Protein AF-A0AA50HP23-F1 (afdb_monomer)

Mean predicted aligned error: 4.72 Å

Structure (mmCIF, N/CA/C/O backbone):
data_AF-A0AA50HP23-F1
#
_entry.id   AF-A0AA50HP23-F1
#
loop_
_atom_site.group_PDB
_atom_site.id
_atom_site.type_symbol
_atom_site.label_atom_id
_atom_site.label_alt_id
_atom_site.label_comp_id
_atom_site.label_asym_id
_atom_site.label_entity_id
_atom_site.label_seq_id
_atom_site.pdbx_PDB_ins_code
_atom_site.Cartn_x
_atom_site.Cartn_y
_atom_site.Cartn_z
_atom_site.occupancy
_atom_site.B_iso_or_equiv
_atom_site.auth_seq_id
_atom_site.auth_comp_id
_atom_site.auth_asym_id
_atom_site.auth_atom_id
_atom_site.pdbx_PDB_model_num
ATOM 1 N N . MET A 1 1 ? -9.888 24.676 -1.742 1.00 25.88 1 MET A N 1
ATOM 2 C CA . MET A 1 1 ? -8.875 24.477 -0.686 1.00 25.88 1 MET A CA 1
ATOM 3 C C . MET A 1 1 ? -9.377 23.337 0.169 1.00 25.88 1 MET A C 1
ATOM 5 O O . MET A 1 1 ? -10.420 23.496 0.786 1.00 25.88 1 MET A O 1
ATOM 9 N N . SER A 1 2 ? -8.753 22.166 0.065 1.00 33.75 2 SER A N 1
ATOM 10 C CA . SER A 1 2 ? -9.179 21.001 0.837 1.00 33.75 2 SER A CA 1
ATOM 11 C C . SER A 1 2 ? -8.623 21.103 2.254 1.00 33.75 2 SER A C 1
ATOM 13 O O . SER A 1 2 ? -7.421 21.308 2.417 1.00 33.75 2 SER A O 1
ATOM 15 N N . ASN A 1 3 ? -9.490 20.980 3.257 1.00 39.16 3 ASN A N 1
ATOM 16 C CA . ASN A 1 3 ? -9.099 20.816 4.656 1.00 39.16 3 ASN A CA 1
ATOM 17 C C . ASN A 1 3 ? -8.673 19.357 4.880 1.00 39.16 3 ASN A C 1
ATOM 19 O O . ASN A 1 3 ? -9.331 18.639 5.627 1.00 39.16 3 ASN A O 1
ATOM 23 N N . PHE A 1 4 ? -7.628 18.909 4.185 1.00 48.34 4 PHE A N 1
ATOM 24 C CA . PHE A 1 4 ? -7.051 17.595 4.445 1.00 48.34 4 PHE A CA 1
ATOM 25 C C . PHE A 1 4 ? -6.222 17.668 5.735 1.00 48.34 4 PHE A C 1
ATOM 27 O O . PHE A 1 4 ? -5.372 18.553 5.894 1.00 48.34 4 PHE A O 1
ATOM 34 N N . LEU A 1 5 ? -6.509 16.778 6.684 1.00 59.72 5 LEU A N 1
ATOM 35 C CA . LEU A 1 5 ? -5.667 16.549 7.855 1.00 59.72 5 LEU A CA 1
ATOM 36 C C . LEU A 1 5 ? -4.496 15.665 7.420 1.00 59.72 5 LEU A C 1
ATOM 38 O O . LEU A 1 5 ? -4.654 14.777 6.594 1.00 59.72 5 LEU A O 1
ATOM 42 N N . SER A 1 6 ? -3.308 15.836 8.003 1.00 84.69 6 SER A N 1
ATOM 43 C CA . SER A 1 6 ? -2.288 14.796 7.825 1.00 84.69 6 SER A CA 1
ATOM 44 C C . SER A 1 6 ? -2.821 13.460 8.376 1.00 84.69 6 SER A C 1
ATOM 46 O O . SER A 1 6 ? -3.568 13.482 9.364 1.00 84.69 6 SER A O 1
ATOM 48 N N . PRO A 1 7 ? -2.427 12.295 7.819 1.00 88.50 7 PRO A N 1
ATOM 49 C CA . PRO A 1 7 ? -2.844 10.994 8.349 1.00 88.50 7 PRO A CA 1
ATOM 50 C C . PRO A 1 7 ? -2.629 10.868 9.861 1.00 88.50 7 PRO A C 1
ATOM 52 O O . PRO A 1 7 ? -3.494 10.356 10.562 1.00 88.50 7 PRO A O 1
ATOM 55 N N . ALA A 1 8 ? -1.537 11.440 10.383 1.00 90.56 8 ALA A N 1
ATOM 56 C CA . ALA A 1 8 ? -1.253 11.507 11.814 1.00 90.56 8 ALA A CA 1
ATOM 57 C C . ALA A 1 8 ? -2.325 12.270 12.618 1.00 90.56 8 ALA A C 1
ATOM 59 O O . ALA A 1 8 ? -2.759 11.807 13.672 1.00 90.56 8 ALA A O 1
ATOM 60 N N . ALA A 1 9 ? -2.772 13.434 12.136 1.00 91.44 9 ALA A N 1
ATOM 61 C CA . ALA A 1 9 ? -3.803 14.219 12.813 1.00 91.44 9 ALA A CA 1
ATOM 62 C C . ALA A 1 9 ? -5.177 13.533 12.744 1.00 91.44 9 ALA A C 1
ATOM 64 O O . ALA A 1 9 ? -5.892 13.480 13.746 1.00 91.44 9 ALA A O 1
ATOM 65 N N . ALA A 1 10 ? -5.520 12.957 11.588 1.00 92.81 10 ALA A N 1
ATOM 66 C CA . ALA A 1 10 ? -6.740 12.176 11.418 1.00 92.81 10 ALA A CA 1
ATOM 67 C C . ALA A 1 10 ? -6.760 10.945 12.345 1.00 92.81 10 ALA A C 1
ATOM 69 O O . ALA A 1 10 ? -7.751 10.699 13.036 1.00 92.81 10 ALA A O 1
ATOM 70 N N . TYR A 1 11 ? -5.639 10.224 12.434 1.00 95.12 11 TYR A N 1
ATOM 71 C CA . TYR A 1 11 ? -5.451 9.108 13.360 1.00 95.12 11 TYR A CA 1
ATOM 72 C C . TYR A 1 11 ? -5.657 9.530 14.819 1.00 95.12 11 TYR A C 1
ATOM 74 O O . TYR A 1 11 ? -6.398 8.860 15.536 1.00 95.12 11 TYR A O 1
ATOM 82 N N . LEU A 1 12 ? -5.061 10.643 15.265 1.00 94.75 12 LEU A N 1
ATOM 83 C CA . LEU A 1 12 ? -5.199 11.103 16.652 1.00 94.75 12 LEU A CA 1
ATOM 84 C C . LEU A 1 12 ? -6.658 11.401 17.014 1.00 94.75 12 LEU A C 1
ATOM 86 O O . LEU A 1 12 ? -7.110 11.004 18.090 1.00 94.75 12 LEU A O 1
ATOM 90 N N . ASN A 1 13 ? -7.405 12.041 16.111 1.00 93.56 13 ASN A N 1
ATOM 91 C CA . ASN A 1 13 ? -8.837 12.269 16.298 1.00 93.56 13 ASN A CA 1
ATOM 92 C C . ASN A 1 13 ? -9.585 10.940 16.427 1.00 93.56 13 ASN A C 1
ATOM 94 O O . ASN A 1 13 ? -10.263 10.711 17.430 1.00 93.56 13 ASN A O 1
ATOM 98 N N . ARG A 1 14 ? -9.379 10.022 15.476 1.00 94.94 14 ARG A N 1
ATOM 99 C CA . ARG A 1 14 ? -10.060 8.725 15.471 1.00 94.94 14 ARG A CA 1
ATOM 100 C C . ARG A 1 14 ? -9.725 7.875 16.694 1.00 94.94 14 ARG A C 1
ATOM 102 O O . ARG A 1 14 ? -10.591 7.218 17.265 1.00 94.94 14 ARG A O 1
ATOM 109 N N . ARG A 1 15 ? -8.467 7.893 17.128 1.00 96.12 15 ARG A N 1
ATOM 110 C CA . ARG A 1 15 ? -8.009 7.206 18.336 1.00 96.12 15 ARG A CA 1
ATOM 111 C C . ARG A 1 15 ? -8.688 7.763 19.581 1.00 96.12 15 ARG A C 1
ATOM 113 O O . ARG A 1 15 ? -9.141 6.987 20.416 1.00 96.12 15 ARG A O 1
ATOM 120 N N . ASN A 1 16 ? -8.780 9.085 19.704 1.00 96.38 16 ASN A N 1
ATOM 121 C CA . ASN A 1 16 ? -9.441 9.720 20.841 1.00 96.38 16 ASN A CA 1
ATOM 122 C C . ASN A 1 16 ? -10.946 9.413 20.871 1.00 96.38 16 ASN A C 1
ATOM 124 O O . ASN A 1 16 ? -11.470 9.138 21.948 1.00 96.38 16 ASN A O 1
ATOM 128 N N . GLU A 1 17 ? -11.618 9.381 19.715 1.00 95.19 17 GLU A N 1
ATOM 129 C CA . GLU A 1 17 ? -13.014 8.929 19.602 1.00 95.19 17 GLU A CA 1
ATOM 130 C C . GLU A 1 17 ? -13.182 7.494 20.112 1.00 95.19 17 GLU A C 1
ATOM 132 O O . GLU A 1 17 ? -13.996 7.244 20.998 1.00 95.19 17 GLU A O 1
ATOM 137 N N . LEU A 1 18 ? -12.357 6.561 19.627 1.00 96.25 18 LEU A N 1
ATOM 138 C CA . LEU A 1 18 ? -12.408 5.157 20.041 1.00 96.25 18 LEU A CA 1
ATOM 139 C C . LEU A 1 18 ? -12.095 4.978 21.535 1.00 96.25 18 LEU A C 1
ATOM 141 O O . LEU A 1 18 ? -12.723 4.160 22.205 1.00 96.25 18 LEU A O 1
ATOM 145 N N . LEU A 1 19 ? -11.150 5.744 22.090 1.00 96.94 19 LEU A N 1
ATOM 146 C CA . LEU A 1 19 ? -10.855 5.730 23.528 1.00 96.94 19 LEU A CA 1
ATOM 147 C C . LEU A 1 19 ? -12.017 6.294 24.358 1.00 96.94 19 LEU A C 1
ATOM 149 O O . LEU A 1 19 ? -12.327 5.750 25.422 1.00 96.94 19 LEU A O 1
ATOM 153 N N . ALA A 1 20 ? -12.683 7.344 23.874 1.00 96.19 20 ALA A N 1
ATOM 154 C CA . ALA A 1 20 ? -13.869 7.900 24.513 1.00 96.19 20 ALA A CA 1
ATOM 155 C C . ALA A 1 20 ? -15.037 6.900 24.484 1.00 96.19 20 ALA A C 1
ATOM 157 O O . ALA A 1 20 ? -15.604 6.612 25.539 1.00 96.19 20 ALA A O 1
ATOM 158 N N . GLU A 1 21 ? -15.332 6.290 23.330 1.00 94.25 21 GLU A N 1
ATOM 159 C CA . GLU A 1 21 ? -16.322 5.210 23.198 1.00 94.25 21 GLU A CA 1
ATOM 160 C C . GLU A 1 21 ? -16.000 4.047 24.142 1.00 94.25 21 GLU A C 1
ATOM 162 O O . GLU A 1 21 ? -16.856 3.576 24.895 1.00 94.25 21 GLU A O 1
ATOM 167 N N . ARG A 1 22 ? -14.731 3.628 24.180 1.00 94.75 22 ARG A N 1
ATOM 168 C CA . ARG A 1 22 ? -14.255 2.571 25.072 1.00 94.75 22 ARG A CA 1
ATOM 169 C C . ARG A 1 22 ? -14.506 2.885 26.550 1.00 94.75 22 ARG A C 1
ATOM 171 O O . ARG A 1 22 ? -14.723 1.957 27.328 1.00 94.75 22 ARG A O 1
ATOM 178 N N . SER A 1 23 ? -14.408 4.151 26.956 1.00 94.12 23 SER A N 1
ATOM 179 C CA . SER A 1 23 ? -14.513 4.559 28.364 1.00 94.12 23 SER A CA 1
ATOM 180 C C . SER A 1 23 ? -15.934 4.467 28.931 1.00 94.12 23 SER A C 1
ATOM 182 O O . SER A 1 23 ? -16.100 4.371 30.146 1.00 94.12 23 SER A O 1
ATOM 184 N N . VAL A 1 24 ? -16.953 4.461 28.064 1.00 94.44 24 VAL A N 1
ATOM 185 C CA . VAL A 1 24 ? -18.368 4.496 28.469 1.00 94.44 24 VAL A CA 1
ATOM 186 C C . VAL A 1 24 ? -19.083 3.150 28.325 1.00 94.44 24 VAL A C 1
ATOM 188 O O . VAL A 1 24 ? -20.147 2.955 28.915 1.00 94.44 24 VAL A O 1
ATOM 191 N N . VAL A 1 25 ? -18.517 2.196 27.578 1.00 94.50 25 VAL A N 1
ATOM 192 C CA . VAL A 1 25 ? -19.120 0.870 27.372 1.00 94.50 25 VAL A CA 1
ATOM 193 C C . VAL A 1 25 ? -18.714 -0.135 28.454 1.00 94.50 25 VAL A C 1
ATOM 195 O O . VAL A 1 25 ? -17.571 -0.175 28.898 1.00 94.50 25 VAL A O 1
ATOM 198 N N . GLN A 1 26 ? -19.658 -0.991 28.857 1.00 92.44 26 GLN A N 1
ATOM 199 C CA . GLN A 1 26 ? -19.439 -2.047 29.864 1.00 92.44 26 GLN A CA 1
ATOM 200 C C . GLN A 1 26 ? -19.523 -3.466 29.282 1.00 92.44 26 GLN A C 1
ATOM 202 O O . GLN A 1 26 ? -19.106 -4.429 29.919 1.00 92.44 26 GLN A O 1
ATOM 207 N N . SER A 1 27 ? -20.065 -3.618 28.069 1.00 95.94 27 SER A N 1
ATOM 208 C CA . SER A 1 27 ? -20.200 -4.926 27.422 1.00 95.94 27 SER A CA 1
ATOM 209 C C . SER A 1 27 ? -18.829 -5.463 26.991 1.00 95.94 27 SER A C 1
ATOM 211 O O . SER A 1 27 ? -18.160 -4.800 26.191 1.00 95.94 27 SER A O 1
ATOM 213 N N . PRO A 1 28 ? -18.420 -6.673 27.427 1.00 94.50 28 PRO A N 1
ATOM 214 C CA . PRO A 1 28 ? -17.142 -7.262 27.026 1.00 94.50 28 PRO A CA 1
ATOM 215 C C . PRO A 1 28 ? -16.990 -7.409 25.508 1.00 94.50 28 PRO A C 1
ATOM 217 O O . PRO A 1 28 ? -15.915 -7.151 24.973 1.00 94.50 28 PRO A O 1
ATOM 220 N N . ALA A 1 29 ? -18.071 -7.767 24.808 1.00 94.44 29 ALA A N 1
ATOM 221 C CA . ALA A 1 29 ? -18.061 -7.921 23.355 1.00 94.44 29 ALA A CA 1
ATOM 222 C C . ALA A 1 29 ? -17.795 -6.583 22.647 1.00 94.44 29 ALA A C 1
ATOM 224 O O . ALA A 1 29 ? -16.946 -6.505 21.763 1.00 94.44 29 ALA A O 1
ATOM 225 N N . VAL A 1 30 ? -18.456 -5.510 23.095 1.00 94.44 30 VAL A N 1
ATOM 226 C CA . VAL A 1 30 ? -18.278 -4.167 22.520 1.00 94.44 30 VAL A CA 1
ATOM 227 C C . VAL A 1 30 ? -16.879 -3.629 22.823 1.00 94.44 30 VAL A C 1
ATOM 229 O O . VAL A 1 30 ? -16.213 -3.114 21.929 1.00 94.44 30 VAL A O 1
ATOM 232 N N . ILE A 1 31 ? -16.384 -3.822 24.052 1.00 95.62 31 ILE A N 1
ATOM 233 C CA . ILE A 1 31 ? -15.006 -3.472 24.429 1.00 95.62 31 ILE A CA 1
ATOM 234 C C . ILE A 1 31 ? -13.999 -4.187 23.522 1.00 95.62 31 ILE A C 1
ATOM 236 O O . ILE A 1 31 ? -13.037 -3.572 23.065 1.00 95.62 31 ILE A O 1
ATOM 240 N N . GLN A 1 32 ? -14.206 -5.477 23.245 1.00 96.50 32 GLN A N 1
ATOM 241 C CA . GLN A 1 32 ? -13.316 -6.242 22.376 1.00 96.50 32 GLN A CA 1
ATOM 242 C C . GLN A 1 32 ? -13.311 -5.697 20.943 1.00 96.50 32 GLN A C 1
ATOM 244 O O . GLN A 1 32 ? -12.234 -5.560 20.364 1.00 96.50 32 GLN A O 1
ATOM 249 N N . THR A 1 33 ? -14.474 -5.361 20.381 1.00 96.56 33 THR A N 1
ATOM 250 C CA . THR A 1 33 ? -14.566 -4.744 19.050 1.00 96.56 33 THR A CA 1
ATOM 251 C C . THR A 1 33 ? -13.838 -3.396 19.007 1.00 96.56 33 THR A C 1
ATOM 253 O O . THR A 1 33 ? -13.033 -3.175 18.103 1.00 96.56 33 THR A O 1
ATOM 256 N N . ILE A 1 34 ? -14.023 -2.529 20.009 1.00 97.56 34 ILE A N 1
ATOM 257 C CA . ILE A 1 34 ? -13.322 -1.234 20.065 1.00 97.56 34 ILE A CA 1
ATOM 258 C C . ILE A 1 34 ? -11.807 -1.424 20.213 1.00 97.56 34 ILE A C 1
ATOM 260 O O . ILE A 1 34 ? -11.037 -0.757 19.529 1.00 97.56 34 ILE A O 1
ATOM 264 N N . ASN A 1 35 ? -11.348 -2.367 21.042 1.00 97.38 35 ASN A N 1
ATOM 265 C CA . ASN A 1 35 ? -9.916 -2.656 21.179 1.00 97.38 35 ASN A CA 1
ATOM 266 C C . ASN A 1 35 ? -9.304 -3.194 19.874 1.00 97.38 35 ASN A C 1
ATOM 268 O O . ASN A 1 35 ? -8.166 -2.858 19.557 1.00 97.38 35 ASN A O 1
ATOM 272 N N . LYS A 1 36 ? -10.044 -4.003 19.101 1.00 97.56 36 LYS A N 1
ATOM 273 C CA . LYS A 1 36 ? -9.605 -4.445 17.766 1.00 97.56 36 LYS A CA 1
ATOM 274 C C . LYS A 1 36 ? -9.503 -3.274 16.792 1.00 97.56 36 LYS A C 1
ATOM 276 O O . LYS A 1 36 ? -8.541 -3.211 16.035 1.00 97.56 36 LYS A O 1
ATOM 281 N N . ALA A 1 37 ? -10.466 -2.353 16.823 1.00 97.31 37 ALA A N 1
ATOM 282 C CA . ALA A 1 37 ? -10.415 -1.129 16.032 1.00 97.31 37 ALA A CA 1
ATOM 283 C C . ALA A 1 37 ? -9.203 -0.271 16.416 1.00 97.31 37 ALA A C 1
ATOM 285 O O . ALA A 1 37 ? -8.445 0.100 15.531 1.00 97.31 37 ALA A O 1
ATOM 286 N N . LEU A 1 38 ? -8.967 -0.049 17.715 1.00 97.62 38 LEU A N 1
ATOM 287 C CA . LEU A 1 38 ? -7.789 0.665 18.217 1.00 97.62 38 LEU A CA 1
ATOM 288 C C . LEU A 1 38 ? -6.490 0.022 17.728 1.00 97.62 38 LEU A C 1
ATOM 290 O O . LEU A 1 38 ? -5.670 0.712 17.137 1.00 97.62 38 LEU A O 1
ATOM 294 N N . LEU A 1 39 ? -6.318 -1.292 17.905 1.00 98.00 39 LEU A N 1
ATOM 295 C CA . LEU A 1 39 ? -5.112 -1.989 17.449 1.00 98.00 39 LEU A CA 1
ATOM 296 C C . LEU A 1 39 ? -4.917 -1.873 15.930 1.00 98.00 39 LEU A C 1
ATOM 298 O O . LEU A 1 39 ? -3.798 -1.664 15.472 1.00 98.00 39 LEU A O 1
ATOM 302 N N . ALA A 1 40 ? -5.990 -1.972 15.144 1.00 97.88 40 ALA A N 1
ATOM 303 C CA . ALA A 1 40 ? -5.909 -1.781 13.700 1.00 97.88 40 ALA A CA 1
ATOM 304 C C . ALA A 1 40 ? -5.496 -0.342 13.333 1.00 97.88 40 ALA A C 1
ATOM 306 O O . ALA A 1 40 ? -4.715 -0.157 12.401 1.00 97.88 40 ALA A O 1
ATOM 307 N N . SER A 1 41 ? -5.947 0.665 14.094 1.00 97.25 41 SER A N 1
ATOM 308 C CA . SER A 1 41 ? -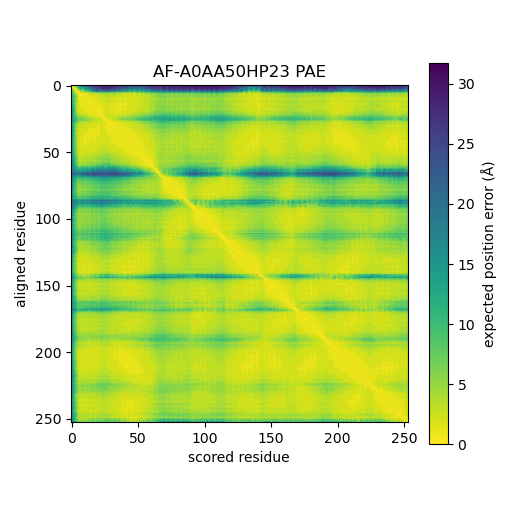5.479 2.050 13.954 1.00 97.25 41 SER A CA 1
ATOM 309 C C . SER A 1 41 ? -3.989 2.187 14.256 1.00 97.25 41 SER A C 1
ATOM 311 O O . SER A 1 41 ? -3.287 2.875 13.522 1.00 97.25 41 SER A O 1
ATOM 313 N N . GLU A 1 42 ? -3.505 1.533 15.318 1.00 97.81 42 GLU A N 1
ATOM 314 C CA . GLU A 1 42 ? -2.087 1.539 15.699 1.00 97.81 42 GLU A CA 1
ATOM 315 C C . GLU A 1 42 ? -1.213 0.900 14.608 1.00 97.81 42 GLU A C 1
ATOM 317 O O . GLU A 1 42 ? -0.191 1.464 14.222 1.00 97.81 42 GLU A O 1
ATOM 322 N N . ILE A 1 43 ? -1.649 -0.228 14.037 1.00 98.31 43 ILE A N 1
ATOM 323 C CA . ILE A 1 43 ? -0.964 -0.879 12.909 1.00 98.31 43 ILE A CA 1
ATOM 324 C C . ILE A 1 43 ? -0.955 0.035 11.678 1.00 98.31 43 ILE A C 1
ATOM 326 O O . ILE A 1 43 ? 0.086 0.202 11.045 1.00 98.31 43 ILE A O 1
ATOM 330 N N . ALA A 1 44 ? -2.084 0.662 11.339 1.00 97.69 44 ALA A N 1
ATOM 331 C CA . ALA A 1 44 ? -2.163 1.592 10.213 1.00 97.69 44 ALA A CA 1
ATOM 332 C C . ALA A 1 44 ? -1.250 2.814 10.399 1.00 97.69 44 ALA A C 1
ATOM 334 O O . ALA A 1 44 ? -0.607 3.252 9.445 1.00 97.69 44 ALA A O 1
ATOM 335 N N . MET A 1 45 ? -1.132 3.325 11.625 1.00 97.38 45 MET A N 1
ATOM 336 C CA . MET A 1 45 ? -0.250 4.447 11.937 1.00 97.38 45 MET A CA 1
ATOM 337 C C . MET A 1 45 ? 1.237 4.056 11.914 1.00 97.38 45 MET A C 1
ATOM 339 O O . MET A 1 45 ? 2.060 4.787 11.364 1.00 97.38 45 MET A O 1
ATOM 343 N N . ALA A 1 46 ? 1.591 2.875 12.421 1.00 97.44 46 ALA A N 1
ATOM 344 C CA . ALA A 1 46 ? 2.941 2.331 12.277 1.00 97.44 46 ALA A CA 1
ATOM 345 C C . ALA A 1 46 ? 3.303 2.091 10.799 1.00 97.44 46 ALA A C 1
ATOM 347 O O . ALA A 1 46 ? 4.407 2.409 10.361 1.00 97.44 46 ALA A O 1
ATOM 348 N N . THR A 1 47 ? 2.344 1.616 10.002 1.00 97.25 47 THR A N 1
ATOM 349 C CA . THR A 1 47 ? 2.505 1.444 8.552 1.00 97.25 47 THR A CA 1
ATOM 350 C C . THR A 1 47 ? 2.727 2.788 7.839 1.00 97.25 47 THR A C 1
ATOM 352 O O . THR A 1 47 ? 3.560 2.880 6.938 1.00 97.25 47 THR A O 1
ATOM 355 N N . PHE A 1 48 ? 2.029 3.851 8.256 1.00 96.06 48 PHE A N 1
ATOM 356 C CA . PHE A 1 48 ? 2.277 5.214 7.776 1.00 96.06 48 PHE A CA 1
ATOM 357 C C . PHE A 1 48 ? 3.709 5.677 8.083 1.00 96.06 48 PHE A C 1
ATOM 359 O O . PHE A 1 48 ? 4.376 6.215 7.201 1.00 96.06 48 PHE A O 1
ATOM 366 N N . HIS A 1 49 ? 4.215 5.411 9.289 1.00 95.06 49 HIS A N 1
ATOM 367 C CA . HIS A 1 49 ? 5.595 5.739 9.649 1.00 95.06 49 HIS A CA 1
ATOM 368 C C . HIS A 1 49 ? 6.620 5.022 8.744 1.00 95.06 49 HIS A C 1
ATOM 370 O O . HIS A 1 49 ? 7.571 5.644 8.265 1.00 95.06 49 HIS A O 1
ATOM 376 N N . ASP A 1 50 ? 6.413 3.735 8.446 1.00 95.56 50 ASP A N 1
ATOM 377 C CA . ASP A 1 50 ? 7.272 2.986 7.515 1.00 95.56 50 ASP A CA 1
ATOM 378 C C . ASP A 1 50 ? 7.224 3.560 6.092 1.00 95.56 50 ASP A C 1
ATOM 380 O O . ASP A 1 50 ? 8.253 3.675 5.417 1.00 95.56 50 ASP A O 1
ATOM 384 N N . LEU A 1 51 ? 6.039 3.985 5.649 1.00 94.25 51 LEU A N 1
ATOM 385 C CA . LEU A 1 51 ? 5.839 4.648 4.365 1.00 94.25 51 LEU A CA 1
ATOM 386 C C . LEU A 1 51 ? 6.605 5.988 4.291 1.00 94.25 51 LEU A C 1
ATOM 388 O O . LEU A 1 51 ? 7.256 6.280 3.282 1.00 94.25 51 LEU A O 1
ATOM 392 N N . GLU A 1 52 ? 6.606 6.790 5.360 1.00 93.50 52 GLU A N 1
ATOM 393 C CA . GLU A 1 52 ? 7.393 8.032 5.448 1.00 93.50 52 GLU A CA 1
ATOM 394 C C . GLU A 1 52 ? 8.910 7.780 5.473 1.00 93.50 52 GLU A C 1
ATOM 396 O O . GLU A 1 52 ? 9.685 8.479 4.799 1.00 93.50 52 GLU A O 1
ATOM 401 N N . ALA A 1 53 ? 9.355 6.756 6.205 1.00 91.44 53 ALA A N 1
ATOM 402 C CA . ALA A 1 53 ? 10.759 6.356 6.239 1.00 91.44 53 ALA A CA 1
ATOM 403 C C . ALA A 1 53 ? 11.247 5.943 4.839 1.00 91.44 53 ALA A C 1
ATOM 405 O O . ALA A 1 53 ? 12.331 6.345 4.394 1.00 91.44 53 ALA A O 1
ATOM 406 N N . LEU A 1 54 ? 10.411 5.209 4.105 1.00 92.38 54 LEU A N 1
ATOM 407 C CA . LEU A 1 54 ? 10.678 4.800 2.734 1.00 92.38 54 LEU A CA 1
ATOM 408 C C . LEU A 1 54 ? 10.753 5.986 1.768 1.00 92.38 54 LEU A C 1
ATOM 410 O O . LEU A 1 54 ? 11.665 6.031 0.941 1.00 92.38 54 LEU A O 1
ATOM 414 N N . LYS A 1 55 ? 9.875 6.988 1.902 1.00 91.69 55 LYS A N 1
ATOM 415 C CA . LYS A 1 55 ? 9.973 8.236 1.123 1.00 91.69 55 LYS A CA 1
ATOM 416 C C . LYS A 1 55 ? 11.315 8.924 1.327 1.00 91.69 55 LYS A C 1
ATOM 418 O O . LYS A 1 55 ? 11.927 9.379 0.364 1.00 91.69 55 LYS A O 1
ATOM 423 N N . THR A 1 56 ? 11.815 8.959 2.559 1.00 89.69 56 THR A N 1
ATOM 424 C CA . THR A 1 56 ? 13.136 9.537 2.845 1.00 89.69 56 THR A CA 1
ATOM 425 C C . THR A 1 56 ? 14.255 8.766 2.140 1.00 89.69 56 THR A C 1
ATOM 427 O O . THR A 1 56 ? 15.183 9.372 1.596 1.00 89.69 56 THR A O 1
ATOM 430 N N . LEU A 1 57 ? 14.181 7.430 2.122 1.00 90.19 57 LEU A N 1
ATOM 431 C CA . LEU A 1 57 ? 15.128 6.593 1.383 1.00 90.19 57 LEU A CA 1
ATOM 432 C C . LEU A 1 57 ? 15.055 6.863 -0.126 1.00 90.19 57 LEU A C 1
ATOM 434 O O . LEU A 1 57 ? 16.096 7.054 -0.758 1.00 90.19 57 LEU A O 1
ATOM 438 N N . GLN A 1 58 ? 13.846 6.928 -0.685 1.00 89.50 58 GLN A N 1
ATOM 439 C CA . GLN A 1 58 ? 13.638 7.194 -2.103 1.00 89.50 58 GLN A CA 1
ATOM 440 C C . GLN A 1 58 ? 14.171 8.568 -2.504 1.00 89.50 58 GLN A C 1
ATOM 442 O O . GLN A 1 58 ? 14.936 8.659 -3.459 1.00 89.50 58 GLN A O 1
ATOM 447 N N . GLN A 1 59 ? 13.882 9.621 -1.739 1.00 87.56 59 GLN A N 1
ATOM 448 C CA . GLN A 1 59 ? 14.377 10.968 -2.030 1.00 87.56 59 GLN A CA 1
ATOM 449 C C . GLN A 1 59 ? 15.906 11.021 -2.064 1.00 87.56 59 GLN A C 1
ATOM 451 O O . GLN A 1 59 ? 16.488 11.708 -2.901 1.00 87.56 59 GLN A O 1
ATOM 456 N N . ARG A 1 60 ? 16.587 10.279 -1.181 1.00 86.56 60 ARG A N 1
ATOM 457 C CA . ARG A 1 60 ? 18.056 10.189 -1.193 1.00 86.56 60 ARG A CA 1
ATOM 458 C C . ARG A 1 60 ? 18.585 9.521 -2.461 1.00 86.56 60 ARG A C 1
ATOM 460 O O . ARG A 1 60 ? 19.634 9.929 -2.944 1.00 86.56 60 ARG A O 1
ATOM 467 N N . LYS A 1 61 ? 17.873 8.524 -2.991 1.00 83.19 61 LYS A N 1
ATOM 468 C CA . LYS A 1 61 ? 18.223 7.833 -4.242 1.00 83.19 61 LYS A CA 1
ATOM 469 C C . LYS A 1 61 ? 17.894 8.679 -5.474 1.00 83.19 61 LYS A C 1
ATOM 471 O O . LYS A 1 61 ? 18.719 8.783 -6.372 1.00 83.19 61 LYS A O 1
ATOM 476 N N . ALA A 1 62 ? 16.740 9.339 -5.473 1.00 81.94 62 ALA A N 1
ATOM 477 C CA . ALA A 1 62 ? 16.254 10.174 -6.565 1.00 81.94 62 ALA A CA 1
ATOM 478 C C . ALA A 1 62 ? 17.105 11.429 -6.805 1.00 81.94 62 ALA A C 1
ATOM 480 O O . ALA A 1 62 ? 17.203 11.875 -7.940 1.00 81.94 62 ALA A O 1
ATOM 481 N N . ARG A 1 63 ? 17.762 11.974 -5.767 1.00 78.44 63 ARG A N 1
ATOM 482 C CA . ARG A 1 63 ? 18.683 13.127 -5.883 1.00 78.44 63 ARG A CA 1
ATOM 483 C C . ARG A 1 63 ? 19.822 12.930 -6.884 1.00 78.44 63 ARG A C 1
ATOM 485 O O . ARG A 1 63 ? 20.424 13.914 -7.289 1.00 78.44 63 ARG A O 1
ATOM 492 N N . LEU A 1 64 ? 20.155 11.683 -7.209 1.00 72.75 64 LEU A N 1
ATOM 493 C CA . LEU A 1 64 ? 21.239 11.336 -8.130 1.00 72.75 64 LEU A CA 1
ATOM 494 C C . LEU A 1 64 ? 20.785 11.265 -9.592 1.00 72.75 64 LEU A C 1
ATOM 496 O O . LEU A 1 64 ? 21.597 10.980 -10.462 1.00 72.75 64 LEU A O 1
ATOM 500 N N . ILE A 1 65 ? 19.499 11.477 -9.848 1.00 74.38 65 ILE A N 1
ATOM 501 C CA . ILE A 1 65 ? 18.896 11.411 -11.171 1.00 74.38 65 ILE A CA 1
ATOM 502 C C . ILE A 1 65 ? 18.621 12.857 -11.615 1.00 74.38 65 ILE A C 1
ATOM 504 O O . ILE A 1 65 ? 18.152 13.671 -10.818 1.00 74.38 65 ILE A O 1
ATOM 508 N N . GLU A 1 66 ? 18.909 13.197 -12.868 1.00 67.81 66 GLU A N 1
ATOM 509 C CA . GLU A 1 66 ? 18.630 14.521 -13.438 1.00 67.81 66 GLU A CA 1
ATOM 510 C C . GLU A 1 66 ? 17.238 14.504 -14.102 1.00 67.81 66 GLU A C 1
ATOM 512 O O . GLU A 1 66 ? 17.042 13.905 -15.148 1.00 67.81 66 GLU A O 1
ATOM 517 N N . TRP A 1 67 ? 16.227 15.098 -13.448 1.00 69.25 67 TRP A N 1
ATOM 518 C CA . TRP A 1 67 ? 14.799 14.952 -13.823 1.00 69.25 67 TRP A CA 1
ATOM 519 C C . TRP A 1 67 ? 14.226 16.051 -14.726 1.00 69.25 67 TRP A C 1
ATOM 521 O O . TRP A 1 67 ? 13.064 15.971 -15.117 1.00 69.25 67 TRP A O 1
ATOM 531 N N . HIS A 1 68 ? 14.982 17.115 -14.987 1.00 68.56 68 HIS A N 1
ATOM 532 C CA . HIS A 1 68 ? 14.410 18.377 -15.474 1.00 68.56 68 HIS A CA 1
ATOM 533 C C . HIS A 1 68 ? 14.762 18.703 -16.929 1.00 68.56 68 HIS A C 1
ATOM 535 O O . HIS A 1 68 ? 14.440 19.799 -17.389 1.00 68.56 68 HIS A O 1
ATOM 541 N N . GLU A 1 69 ? 15.399 17.783 -17.653 1.00 83.00 69 GLU A N 1
ATOM 542 C CA . GLU A 1 69 ? 15.632 17.961 -19.084 1.00 83.00 69 GLU A CA 1
ATOM 543 C C . GLU A 1 69 ? 14.324 17.707 -19.860 1.00 83.00 69 GLU A C 1
ATOM 545 O O . GLU A 1 69 ? 13.669 16.677 -19.648 1.00 83.00 69 GLU A O 1
ATOM 550 N N . PRO A 1 70 ? 13.890 18.638 -20.733 1.00 86.25 70 PRO A N 1
ATOM 551 C CA . PRO A 1 70 ? 12.687 18.468 -21.549 1.00 86.25 70 PRO A CA 1
ATOM 552 C C . PRO A 1 70 ? 12.671 17.161 -22.352 1.00 86.25 70 PRO A C 1
ATOM 554 O O . PRO A 1 70 ? 11.617 16.541 -22.505 1.00 86.25 70 PRO A O 1
ATOM 557 N N . GLU A 1 71 ? 13.835 16.730 -22.831 1.00 88.94 71 GLU A N 1
ATOM 558 C CA . GLU A 1 71 ? 14.039 15.502 -23.590 1.00 88.94 71 GLU A CA 1
ATOM 559 C C . GLU A 1 71 ? 13.708 14.261 -22.750 1.00 88.94 71 GLU A C 1
ATOM 561 O O . GLU A 1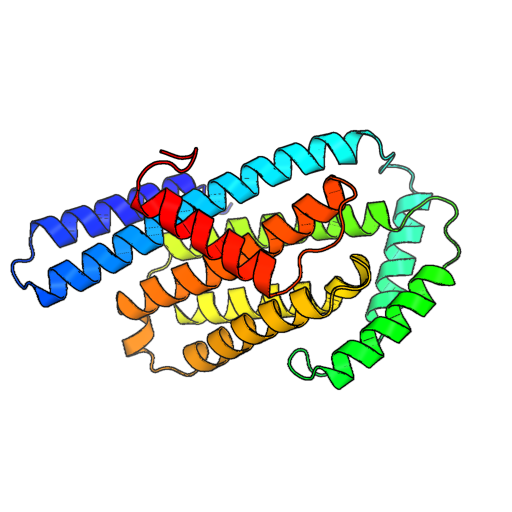 71 ? 12.964 13.389 -23.206 1.00 88.94 71 GLU A O 1
ATOM 566 N N . SER A 1 72 ? 14.168 14.210 -21.494 1.00 88.00 72 SER A N 1
ATOM 567 C CA . SER A 1 72 ? 13.848 13.117 -20.570 1.00 88.00 72 SER A CA 1
ATOM 568 C C . SER A 1 72 ? 12.344 13.032 -20.308 1.00 88.00 72 SER A C 1
ATOM 570 O O . SER A 1 72 ? 11.770 11.946 -20.336 1.00 88.00 72 SER A O 1
ATOM 572 N N . LEU A 1 73 ? 11.675 14.172 -20.098 1.00 88.75 73 LEU A N 1
ATOM 573 C CA . LEU A 1 73 ? 10.224 14.207 -19.877 1.00 88.75 73 LEU A CA 1
ATOM 574 C C . LEU A 1 73 ? 9.447 13.703 -21.100 1.00 88.75 73 LEU A C 1
ATOM 576 O O . LEU A 1 73 ? 8.481 12.950 -20.956 1.00 88.75 73 LEU A O 1
ATOM 580 N N . GLN A 1 74 ? 9.883 14.079 -22.304 1.00 91.44 74 GLN A N 1
ATOM 581 C CA . GLN A 1 74 ? 9.275 13.612 -23.546 1.00 91.44 74 GLN A CA 1
ATOM 582 C C . GLN A 1 74 ? 9.463 12.098 -23.746 1.00 91.44 74 GLN A C 1
ATOM 584 O O . GLN A 1 74 ? 8.525 11.413 -24.174 1.00 91.44 74 GLN A O 1
ATOM 589 N N . GLU A 1 75 ? 10.643 11.559 -23.427 1.00 92.94 75 GLU A N 1
ATOM 590 C CA . GLU A 1 75 ? 10.898 10.115 -23.476 1.00 92.94 75 GLU A CA 1
ATOM 591 C C . GLU A 1 75 ? 10.038 9.348 -22.469 1.00 92.94 75 GLU A C 1
ATOM 593 O O . GLU A 1 75 ? 9.406 8.359 -22.847 1.00 92.94 75 GLU A O 1
ATOM 598 N N . LEU A 1 76 ? 9.943 9.827 -21.224 1.00 91.06 76 LEU A N 1
ATOM 599 C CA . LEU A 1 76 ? 9.103 9.220 -20.187 1.00 91.06 76 LEU A CA 1
ATOM 600 C C . LEU A 1 76 ? 7.633 9.176 -20.606 1.00 91.06 76 LEU A C 1
ATOM 602 O O . LEU A 1 76 ? 7.002 8.122 -20.526 1.00 91.06 76 LEU A O 1
ATOM 606 N N . GLN A 1 77 ? 7.104 10.285 -21.128 1.00 91.12 77 GLN A N 1
ATOM 607 C CA . GLN A 1 77 ? 5.731 10.339 -21.626 1.00 91.12 77 GLN A CA 1
ATOM 608 C C . GLN A 1 77 ? 5.517 9.374 -22.802 1.00 91.1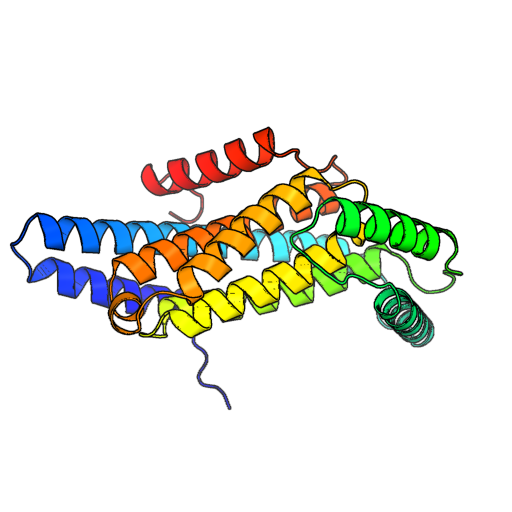2 77 GLN A C 1
ATOM 610 O O . GLN A 1 77 ? 4.484 8.709 -22.897 1.00 91.12 77 GLN A O 1
ATOM 615 N N . SER A 1 78 ? 6.494 9.267 -23.704 1.00 92.88 78 SER A N 1
ATOM 616 C CA . SER A 1 78 ? 6.427 8.350 -24.847 1.00 92.88 78 SER A CA 1
ATOM 617 C C . SER A 1 78 ? 6.431 6.886 -24.401 1.00 92.88 78 SER A C 1
ATOM 619 O O . SER A 1 78 ? 5.658 6.081 -24.931 1.00 92.88 78 SER A O 1
ATOM 621 N N . PHE A 1 79 ? 7.254 6.544 -23.405 1.00 93.19 79 PHE A N 1
ATOM 622 C CA . PHE A 1 79 ? 7.270 5.218 -22.798 1.00 93.19 79 PHE A CA 1
ATOM 623 C C . PHE A 1 79 ? 5.950 4.910 -22.091 1.00 93.19 79 PHE A C 1
ATOM 625 O O . PHE A 1 79 ? 5.373 3.845 -22.307 1.00 93.19 79 PHE A O 1
ATOM 632 N N . GLU A 1 80 ? 5.423 5.852 -21.306 1.00 89.94 80 GLU A N 1
ATOM 633 C CA . GLU A 1 80 ? 4.145 5.693 -20.617 1.00 89.94 80 GLU A CA 1
ATOM 634 C C . GLU A 1 80 ? 3.009 5.424 -21.617 1.00 89.94 80 GLU A C 1
ATOM 636 O O . GLU A 1 80 ? 2.280 4.440 -21.475 1.00 89.94 80 GLU A O 1
ATOM 641 N N . LEU A 1 81 ? 2.913 6.226 -22.683 1.00 91.31 81 LEU A N 1
ATOM 642 C CA . LEU A 1 81 ? 1.931 6.042 -23.755 1.00 91.31 81 LEU A CA 1
ATOM 643 C C . LEU A 1 81 ? 2.070 4.691 -24.462 1.00 91.31 81 LEU A C 1
ATOM 645 O O . LEU A 1 81 ? 1.062 4.106 -24.858 1.00 91.31 81 LEU A O 1
ATOM 649 N N . ALA A 1 82 ? 3.294 4.195 -24.653 1.00 92.12 82 ALA A N 1
ATOM 650 C CA . ALA A 1 82 ? 3.523 2.869 -25.215 1.00 92.12 82 ALA A CA 1
ATOM 651 C C . ALA A 1 82 ? 3.103 1.764 -24.234 1.00 92.12 82 ALA A C 1
ATOM 653 O O . ALA A 1 82 ? 2.417 0.826 -24.636 1.00 92.12 82 ALA A O 1
ATOM 654 N N . SER A 1 83 ? 3.441 1.909 -22.950 1.00 89.94 83 SER A N 1
ATOM 655 C CA . SER A 1 83 ? 3.091 0.945 -21.903 1.00 89.94 83 SER A CA 1
ATOM 656 C C . SER A 1 83 ? 1.580 0.835 -21.698 1.00 89.94 83 SER A C 1
ATOM 658 O O . SER A 1 83 ? 1.058 -0.265 -21.572 1.00 89.94 83 SER A O 1
ATOM 660 N N . ASN A 1 84 ? 0.851 1.952 -21.776 1.00 86.88 84 ASN A N 1
ATOM 661 C CA . ASN A 1 84 ? -0.602 1.986 -21.607 1.00 86.88 84 ASN A CA 1
ATOM 662 C C . ASN A 1 84 ? -1.366 1.362 -22.795 1.00 86.88 84 ASN A C 1
ATOM 664 O O . ASN A 1 84 ? -2.572 1.149 -22.697 1.00 86.88 84 ASN A O 1
ATOM 668 N N . LYS A 1 85 ? -0.696 1.071 -23.922 1.00 88.50 85 LYS A N 1
ATOM 669 C CA . LYS A 1 85 ? -1.285 0.313 -25.045 1.00 88.50 85 LYS A CA 1
ATOM 670 C C . LYS A 1 85 ? -1.230 -1.196 -24.835 1.00 88.50 85 LYS A C 1
ATOM 672 O O . LYS A 1 85 ? -1.895 -1.925 -25.570 1.00 88.50 85 LYS A O 1
ATOM 677 N N . LEU A 1 86 ? -0.415 -1.667 -23.894 1.00 87.69 86 LEU A N 1
ATOM 678 C CA . LEU A 1 86 ? -0.354 -3.078 -23.553 1.00 87.69 86 LEU A CA 1
ATOM 679 C C . LEU A 1 86 ? -1.663 -3.463 -22.859 1.00 87.69 86 LEU A C 1
ATOM 681 O O . LEU A 1 86 ? -2.102 -2.798 -21.922 1.00 87.69 86 LEU A O 1
ATOM 685 N N . ALA A 1 87 ? -2.313 -4.513 -23.352 1.00 74.88 87 ALA A N 1
ATOM 686 C CA . ALA A 1 87 ? -3.579 -4.962 -22.800 1.00 74.88 87 ALA A CA 1
ATOM 687 C C . ALA A 1 87 ? -3.342 -5.663 -21.459 1.00 74.88 87 ALA A C 1
ATOM 689 O O . ALA A 1 87 ? -2.680 -6.698 -21.404 1.00 74.88 87 ALA A O 1
ATOM 690 N N . PHE A 1 88 ? -3.935 -5.126 -20.398 1.00 81.12 88 PHE A N 1
ATOM 691 C CA . PHE A 1 88 ? -4.058 -5.802 -19.116 1.00 81.12 88 PHE A CA 1
ATOM 692 C C . PHE A 1 88 ? -5.537 -5.811 -18.738 1.00 81.12 88 PHE A C 1
ATOM 694 O O . PHE A 1 88 ? -6.072 -4.828 -18.238 1.00 81.12 88 PHE A O 1
ATOM 701 N N . ALA A 1 89 ? -6.224 -6.873 -19.164 1.00 72.81 89 ALA A N 1
ATOM 702 C CA . ALA A 1 89 ? -7.686 -6.922 -19.194 1.00 72.81 89 ALA A CA 1
ATOM 703 C C . ALA A 1 89 ? -8.318 -7.440 -17.894 1.00 72.81 89 ALA A C 1
ATOM 705 O O . ALA A 1 89 ? -9.503 -7.200 -17.675 1.00 72.81 89 ALA A O 1
ATOM 706 N N . ASP A 1 90 ? -7.551 -8.162 -17.076 1.00 82.12 90 ASP A N 1
ATOM 707 C CA . ASP A 1 90 ? -7.999 -8.718 -15.801 1.00 82.12 90 ASP A CA 1
ATOM 708 C C . ASP A 1 90 ? -6.819 -8.779 -14.826 1.00 82.12 90 ASP A C 1
ATOM 710 O O . ASP A 1 90 ? -5.854 -9.518 -15.037 1.00 82.12 90 ASP A O 1
ATOM 714 N N . GLU A 1 91 ? -6.890 -7.986 -13.759 1.00 80.94 91 GLU A N 1
ATOM 715 C CA . GLU A 1 91 ? -5.841 -7.891 -12.751 1.00 80.94 91 GLU A CA 1
ATOM 716 C C . GLU A 1 91 ? -5.816 -9.082 -11.778 1.00 80.94 91 GLU A C 1
ATOM 718 O O . GLU A 1 91 ? -4.853 -9.246 -11.026 1.00 80.94 91 GLU A O 1
ATOM 723 N N . THR A 1 92 ? -6.844 -9.934 -11.796 1.00 81.75 92 THR A N 1
ATOM 724 C CA . THR A 1 92 ? -6.958 -11.131 -10.946 1.00 81.75 92 THR A CA 1
ATOM 725 C C . THR A 1 92 ? -6.518 -12.424 -11.637 1.00 81.75 92 THR A C 1
ATOM 727 O O . THR A 1 92 ? -6.289 -13.422 -10.952 1.00 81.75 92 THR A O 1
ATOM 730 N N . ASP A 1 93 ? -6.360 -12.414 -12.964 1.00 88.44 93 ASP A N 1
ATOM 731 C CA . ASP A 1 93 ? -5.915 -13.577 -13.737 1.00 88.44 93 ASP A CA 1
ATOM 732 C C . ASP A 1 93 ? -4.383 -13.598 -13.888 1.00 88.44 93 ASP A C 1
ATOM 734 O O . ASP A 1 93 ? -3.776 -12.780 -14.586 1.00 88.44 93 ASP A O 1
ATOM 738 N N . GLU A 1 94 ? -3.749 -14.586 -13.251 1.00 91.69 94 GLU A N 1
ATOM 739 C CA . GLU A 1 94 ? -2.295 -14.754 -13.273 1.00 91.69 94 GLU A CA 1
ATOM 740 C C . GLU A 1 94 ? -1.749 -14.982 -14.691 1.00 91.69 94 GLU A C 1
ATOM 742 O O . GLU A 1 94 ? -0.664 -14.501 -15.012 1.00 91.69 94 GLU A O 1
ATOM 747 N N . GLN A 1 95 ? -2.477 -15.679 -15.567 1.00 91.50 95 GLN A N 1
ATOM 748 C CA . GLN A 1 95 ? -2.023 -15.914 -16.942 1.00 91.50 95 GLN A CA 1
ATOM 749 C C . GLN A 1 95 ? -2.070 -14.630 -17.769 1.00 91.50 95 GLN A C 1
ATOM 751 O O . GLN A 1 95 ? -1.143 -14.357 -18.538 1.00 91.50 95 GLN A O 1
ATOM 756 N N . VAL A 1 96 ? -3.110 -13.814 -17.577 1.00 90.69 96 VAL A N 1
ATOM 757 C CA . VAL A 1 96 ? -3.204 -12.481 -18.190 1.00 90.69 96 VAL A CA 1
ATOM 758 C C . VAL A 1 96 ? -2.062 -11.595 -17.694 1.00 90.69 96 VAL A C 1
ATOM 760 O O . VAL A 1 96 ? -1.409 -10.935 -18.504 1.00 90.69 96 VAL A O 1
ATOM 763 N N . TYR A 1 97 ? -1.755 -11.637 -16.394 1.00 91.19 97 TYR A N 1
ATOM 764 C CA . TYR A 1 97 ? -0.616 -10.923 -15.821 1.00 91.19 97 TYR A CA 1
ATOM 765 C C . TYR A 1 97 ? 0.730 -11.391 -16.392 1.00 91.19 97 TYR A C 1
ATOM 767 O O . TYR A 1 97 ? 1.545 -10.558 -16.781 1.00 91.19 97 TYR A O 1
ATOM 775 N N . LEU A 1 98 ? 0.975 -12.701 -16.491 1.00 91.81 98 LEU A N 1
ATOM 776 C CA . LEU A 1 98 ? 2.222 -13.242 -17.045 1.00 91.81 98 LEU A CA 1
ATOM 777 C C . LEU A 1 98 ? 2.418 -12.837 -18.509 1.00 91.81 98 LEU A C 1
ATOM 779 O O . LEU A 1 98 ? 3.526 -12.471 -18.904 1.00 91.81 98 LEU A O 1
ATOM 783 N N . HIS A 1 99 ? 1.349 -12.859 -19.309 1.00 91.81 99 HIS A N 1
ATOM 784 C CA . HIS A 1 99 ? 1.400 -12.367 -20.682 1.00 91.81 99 HIS A CA 1
ATOM 785 C C . HIS A 1 99 ? 1.721 -10.867 -20.721 1.00 91.81 99 HIS A C 1
ATOM 787 O O . HIS A 1 99 ? 2.662 -10.455 -21.400 1.00 91.81 99 HIS A O 1
ATOM 793 N N . TYR A 1 100 ? 1.001 -10.061 -19.937 1.00 92.06 100 TYR A N 1
ATOM 794 C CA . TYR A 1 100 ? 1.249 -8.625 -19.813 1.00 92.06 100 TYR A CA 1
ATOM 795 C C . TYR A 1 100 ? 2.696 -8.312 -19.388 1.00 92.06 100 TYR A C 1
ATOM 797 O O . TYR A 1 100 ? 3.344 -7.449 -19.979 1.00 92.06 100 TYR A O 1
ATOM 805 N N . HIS A 1 101 ? 3.237 -9.049 -18.416 1.00 91.62 101 HIS A N 1
ATOM 806 C CA . HIS A 1 101 ? 4.609 -8.905 -17.923 1.00 91.62 101 HIS A CA 1
ATOM 807 C C . HIS A 1 101 ? 5.655 -9.161 -19.016 1.00 91.62 101 HIS A C 1
ATOM 809 O O . HIS A 1 101 ? 6.615 -8.396 -19.152 1.00 91.62 101 HIS A O 1
ATOM 815 N N . GLN A 1 102 ? 5.446 -10.187 -19.844 1.00 91.94 102 GLN A N 1
ATOM 816 C CA . GLN A 1 102 ? 6.311 -10.486 -20.988 1.00 91.94 102 GLN A CA 1
ATOM 817 C C . GLN A 1 102 ? 6.264 -9.377 -22.046 1.00 91.94 102 GLN A C 1
ATOM 819 O O . GLN A 1 102 ? 7.316 -8.940 -22.525 1.00 91.94 102 GLN A O 1
ATOM 824 N N . GLU A 1 103 ? 5.067 -8.890 -22.391 1.00 93.38 103 GLU A N 1
ATOM 825 C CA . GLU A 1 103 ? 4.904 -7.770 -23.326 1.00 93.38 103 GLU A CA 1
ATOM 826 C C . GLU A 1 103 ? 5.585 -6.502 -22.801 1.00 93.38 103 GLU A C 1
ATOM 828 O O . GLU A 1 103 ? 6.310 -5.830 -23.540 1.00 93.38 103 GLU A O 1
ATOM 833 N N . PHE A 1 104 ? 5.403 -6.203 -21.514 1.00 93.50 104 PHE A N 1
ATOM 834 C CA . PHE A 1 104 ? 5.999 -5.046 -20.860 1.00 93.50 104 PHE A CA 1
ATOM 835 C C . PHE A 1 104 ? 7.523 -5.128 -20.850 1.00 93.50 104 PHE A C 1
ATOM 837 O O . PHE A 1 104 ? 8.202 -4.171 -21.217 1.00 93.50 104 PHE A O 1
ATOM 844 N N . THR A 1 105 ? 8.074 -6.282 -20.476 1.00 91.50 105 THR A N 1
ATOM 845 C CA . THR A 1 105 ? 9.523 -6.501 -20.432 1.00 91.50 105 THR A CA 1
ATOM 846 C C . THR A 1 105 ? 10.137 -6.347 -21.823 1.00 91.50 105 THR A C 1
ATOM 848 O O . THR A 1 105 ? 11.180 -5.712 -21.985 1.00 91.50 105 THR A O 1
ATOM 851 N N . ARG A 1 106 ? 9.463 -6.862 -22.859 1.00 92.81 106 ARG A N 1
ATOM 852 C CA . ARG A 1 106 ? 9.878 -6.684 -24.254 1.00 92.81 106 ARG A CA 1
ATOM 853 C C . ARG A 1 106 ? 9.815 -5.222 -24.694 1.00 92.81 106 ARG A C 1
ATOM 855 O O . ARG A 1 106 ? 10.737 -4.766 -25.373 1.00 92.81 106 ARG A O 1
ATOM 862 N N . LEU A 1 107 ? 8.779 -4.480 -24.301 1.00 94.00 107 LEU A N 1
ATOM 863 C CA . LEU A 1 107 ? 8.697 -3.039 -24.541 1.00 94.00 107 LEU A CA 1
ATOM 864 C C . LEU A 1 107 ? 9.859 -2.306 -23.856 1.00 94.00 107 LEU A C 1
ATOM 866 O O . LEU A 1 107 ? 10.583 -1.578 -24.524 1.00 94.00 107 LEU A O 1
ATOM 870 N N . ALA A 1 108 ? 10.079 -2.537 -22.561 1.00 92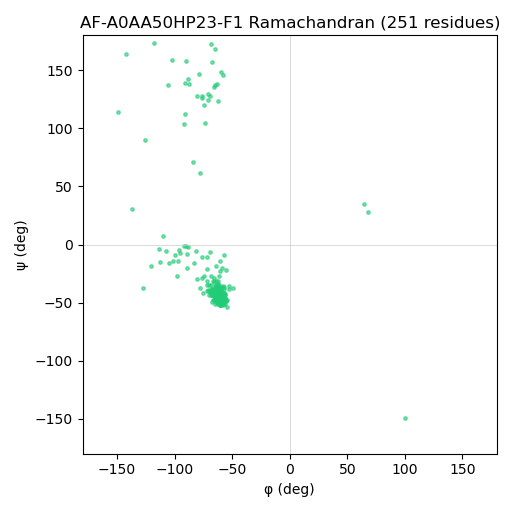.31 108 ALA A N 1
ATOM 871 C CA . ALA A 1 108 ? 11.131 -1.886 -21.782 1.00 92.31 108 ALA A CA 1
ATOM 872 C C . ALA A 1 108 ? 12.537 -2.151 -22.342 1.00 92.31 108 ALA A C 1
ATOM 874 O O . ALA A 1 108 ? 13.347 -1.228 -22.406 1.00 92.31 108 ALA A O 1
ATOM 875 N N . ALA A 1 109 ? 12.806 -3.380 -22.796 1.00 91.25 109 ALA A N 1
ATOM 876 C CA . ALA A 1 109 ? 14.091 -3.769 -23.375 1.00 91.25 109 ALA A CA 1
ATOM 877 C C . ALA A 1 109 ? 14.329 -3.228 -24.798 1.00 91.25 109 ALA A C 1
ATOM 879 O O . ALA A 1 109 ? 15.477 -3.079 -25.207 1.00 91.25 109 ALA A O 1
ATOM 880 N N . SER A 1 110 ? 13.265 -2.968 -25.567 1.00 93.38 110 SER A N 1
ATOM 881 C CA . SER A 1 110 ? 13.363 -2.459 -26.947 1.00 93.38 110 SER A CA 1
ATOM 882 C C . SER A 1 110 ? 13.149 -0.949 -27.068 1.00 93.38 110 SER A C 1
ATOM 884 O O . SER A 1 110 ? 13.387 -0.381 -28.137 1.00 93.38 110 SER A O 1
ATOM 886 N N . PHE A 1 111 ? 12.716 -0.287 -25.993 1.00 94.12 111 PHE A N 1
ATOM 887 C CA . PHE A 1 111 ? 12.532 1.155 -25.974 1.00 94.12 111 PHE A CA 1
ATOM 888 C C . PHE A 1 111 ? 13.877 1.877 -26.114 1.00 94.12 111 PHE A C 1
ATOM 890 O O . PHE A 1 111 ? 14.877 1.514 -25.495 1.00 94.12 111 PHE A O 1
ATOM 897 N N . SER A 1 112 ? 13.907 2.900 -26.965 1.00 91.69 112 SER A N 1
ATOM 898 C CA . SER A 1 112 ? 15.126 3.632 -27.315 1.00 91.69 112 SER A CA 1
ATOM 899 C C . SER A 1 112 ? 15.427 4.725 -26.292 1.00 91.69 112 SER A C 1
ATOM 901 O O . SER A 1 112 ? 15.269 5.901 -26.594 1.00 91.69 112 SER A O 1
ATOM 903 N N . TRP A 1 113 ? 15.834 4.332 -25.086 1.00 92.44 113 TRP A N 1
ATOM 904 C CA . TRP A 1 113 ? 16.268 5.257 -24.036 1.00 92.44 113 TRP A CA 1
ATOM 905 C C . TRP A 1 113 ? 17.513 6.041 -24.477 1.00 92.44 113 TRP A C 1
ATOM 907 O O . TRP A 1 113 ? 18.529 5.428 -24.817 1.00 92.44 113 TRP A O 1
ATOM 917 N N . GLN A 1 114 ? 17.448 7.374 -24.474 1.00 90.19 114 GLN A N 1
ATOM 918 C CA . GLN A 1 114 ? 18.610 8.241 -24.738 1.00 90.19 114 GLN A CA 1
ATOM 919 C C . GLN A 1 114 ? 18.799 9.285 -23.636 1.00 90.19 114 GLN A C 1
ATOM 921 O O . GLN A 1 114 ? 19.934 9.565 -23.255 1.00 90.19 114 GLN A O 1
ATOM 926 N N . HIS A 1 115 ? 17.695 9.814 -23.108 1.00 88.88 115 HIS A N 1
ATOM 927 C CA . HIS A 1 115 ? 17.661 10.894 -22.120 1.00 88.88 115 HIS A CA 1
ATOM 928 C C . HIS A 1 115 ? 16.971 10.495 -20.809 1.00 88.88 115 HIS A C 1
ATOM 930 O O . HIS A 1 115 ? 17.146 11.164 -19.792 1.00 88.88 115 HIS A O 1
ATOM 936 N N . ALA A 1 116 ? 16.179 9.423 -20.811 1.00 90.19 116 ALA A N 1
ATOM 937 C CA . ALA A 1 116 ? 15.503 8.885 -19.638 1.00 90.19 116 ALA A CA 1
ATOM 938 C C . ALA A 1 116 ? 15.952 7.452 -19.316 1.00 90.19 116 ALA A C 1
ATOM 940 O O . ALA A 1 116 ? 16.697 6.819 -20.066 1.00 90.19 116 ALA A O 1
ATOM 941 N N . SER A 1 117 ? 15.488 6.926 -18.183 1.00 88.94 117 SER A N 1
ATOM 942 C CA . SER A 1 117 ? 15.763 5.550 -17.776 1.00 88.94 117 SER A CA 1
ATOM 943 C C . SER A 1 117 ? 14.559 4.893 -17.103 1.00 88.94 117 SER A C 1
ATOM 945 O O . SER A 1 117 ? 13.622 5.558 -16.652 1.00 88.94 117 SER A O 1
ATOM 947 N N . LEU A 1 118 ? 14.590 3.564 -16.994 1.00 87.69 118 LEU A N 1
ATOM 948 C CA . LEU A 1 118 ? 13.540 2.807 -16.314 1.00 87.69 118 LEU A CA 1
ATOM 949 C C . LEU A 1 118 ? 13.448 3.175 -14.823 1.00 87.69 118 LEU A C 1
ATOM 951 O O . LEU A 1 118 ? 12.356 3.227 -14.261 1.00 87.69 118 LEU A O 1
ATOM 955 N N . GLU A 1 119 ? 14.578 3.494 -14.192 1.00 87.19 119 GLU A N 1
ATOM 956 C CA . GLU A 1 119 ? 14.654 3.947 -12.800 1.00 87.19 119 GLU A CA 1
ATOM 957 C C . GLU A 1 119 ? 13.911 5.272 -12.579 1.00 87.19 119 GLU A C 1
ATOM 959 O O . GLU A 1 119 ? 13.341 5.490 -11.507 1.00 87.19 119 GLU A O 1
ATOM 964 N N . MET A 1 120 ? 13.866 6.151 -13.587 1.00 88.44 120 MET A N 1
ATOM 965 C CA . MET A 1 120 ? 13.041 7.362 -13.537 1.00 88.44 120 MET A CA 1
ATOM 966 C C . MET A 1 120 ? 11.554 7.000 -13.494 1.00 88.44 120 MET A C 1
ATOM 968 O O . MET A 1 120 ? 10.833 7.482 -12.625 1.00 88.44 120 MET A O 1
ATOM 972 N N . VAL A 1 121 ? 11.101 6.076 -14.346 1.00 88.62 121 VAL A N 1
ATOM 973 C CA . VAL A 1 121 ? 9.704 5.603 -14.337 1.00 88.62 121 VAL A CA 1
ATOM 974 C C . VAL A 1 121 ? 9.347 4.952 -12.993 1.00 88.62 121 VAL A C 1
ATOM 976 O O . VAL A 1 121 ? 8.286 5.220 -12.430 1.00 88.62 121 VAL A 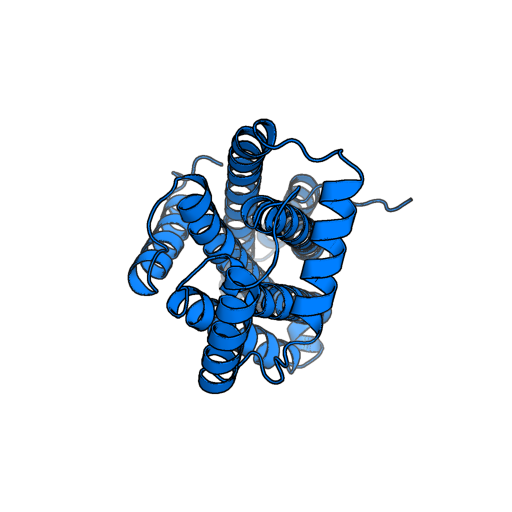O 1
ATOM 979 N N . GLN A 1 122 ? 10.247 4.138 -12.433 1.00 88.31 122 GLN A N 1
ATOM 980 C CA . GLN A 1 122 ? 10.062 3.512 -11.117 1.00 88.31 122 GLN A CA 1
ATOM 981 C C . GLN A 1 122 ? 9.900 4.551 -9.996 1.00 88.31 122 GLN A C 1
ATOM 983 O O . GLN A 1 122 ? 9.065 4.385 -9.105 1.00 88.31 122 GLN A O 1
ATOM 988 N N . ASN A 1 123 ? 10.679 5.633 -10.026 1.00 87.50 123 ASN A N 1
ATOM 989 C CA . ASN A 1 123 ? 10.596 6.685 -9.013 1.00 87.50 123 ASN A CA 1
ATOM 990 C C . ASN A 1 123 ? 9.311 7.516 -9.109 1.00 87.50 123 ASN A C 1
ATOM 992 O O . ASN A 1 123 ? 8.788 7.954 -8.077 1.00 87.50 123 ASN A O 1
ATOM 996 N N . ASP A 1 124 ? 8.811 7.745 -10.322 1.00 86.12 124 ASP A N 1
ATOM 997 C CA . ASP A 1 124 ? 7.543 8.442 -10.529 1.00 86.12 124 ASP A CA 1
ATOM 998 C C . ASP A 1 124 ? 6.366 7.585 -10.041 1.00 86.12 124 ASP A C 1
ATOM 1000 O O . ASP A 1 124 ? 5.520 8.045 -9.265 1.00 86.12 124 ASP A O 1
ATOM 1004 N N . LEU A 1 125 ? 6.395 6.284 -10.359 1.00 87.12 125 LEU A N 1
ATOM 1005 C CA . LEU A 1 125 ? 5.449 5.303 -9.830 1.00 87.12 125 LEU A CA 1
ATOM 1006 C C . LEU A 1 125 ? 5.455 5.278 -8.300 1.00 87.12 125 LEU A C 1
ATOM 1008 O O . LEU A 1 125 ? 4.389 5.281 -7.678 1.00 87.12 125 LEU A O 1
ATOM 1012 N N . PHE A 1 126 ? 6.642 5.260 -7.686 1.00 89.19 126 PHE A N 1
ATOM 1013 C CA . PHE A 1 126 ? 6.774 5.303 -6.234 1.00 89.19 126 PHE A CA 1
ATOM 1014 C C . PHE A 1 126 ? 6.098 6.547 -5.656 1.00 89.19 126 PHE A C 1
ATOM 1016 O O . PHE A 1 126 ? 5.303 6.437 -4.725 1.00 89.19 126 PHE A O 1
ATOM 1023 N N . SER A 1 127 ? 6.391 7.720 -6.218 1.00 89.12 127 SER A N 1
ATOM 1024 C CA . SER A 1 127 ? 5.878 9.000 -5.723 1.00 89.12 127 SER A CA 1
ATOM 1025 C C . SER A 1 127 ? 4.355 9.078 -5.841 1.00 89.12 127 SER A C 1
ATOM 1027 O O . SER A 1 127 ? 3.676 9.479 -4.893 1.00 89.12 127 SER A O 1
ATOM 1029 N N . THR A 1 128 ? 3.813 8.623 -6.972 1.00 90.88 128 THR A N 1
ATOM 1030 C CA . THR A 1 128 ? 2.369 8.535 -7.215 1.00 90.88 128 THR A CA 1
ATOM 1031 C C . THR A 1 128 ? 1.700 7.580 -6.230 1.00 90.88 128 THR A C 1
ATOM 1033 O O . THR A 1 128 ? 0.759 7.962 -5.534 1.00 90.88 128 THR A O 1
ATOM 1036 N N . THR A 1 129 ? 2.224 6.360 -6.097 1.00 92.38 129 THR A N 1
ATOM 1037 C CA . THR A 1 129 ? 1.663 5.328 -5.210 1.00 92.38 129 THR A CA 1
ATOM 1038 C C . THR A 1 129 ? 1.742 5.743 -3.739 1.00 92.38 129 THR A C 1
ATOM 1040 O O . THR A 1 129 ? 0.789 5.551 -2.988 1.00 92.38 129 THR A O 1
ATOM 1043 N N . PHE A 1 130 ? 2.839 6.389 -3.331 1.00 93.44 130 PHE A N 1
ATOM 1044 C CA . PHE A 1 130 ? 3.000 6.963 -1.996 1.00 93.44 130 PHE A CA 1
ATOM 1045 C C . PHE A 1 130 ? 1.893 7.980 -1.682 1.00 93.44 130 PHE A C 1
ATOM 1047 O O . PHE A 1 130 ? 1.246 7.874 -0.641 1.00 93.44 130 PHE A O 1
ATOM 1054 N N . ASN A 1 131 ? 1.641 8.942 -2.577 1.00 92.75 131 ASN A N 1
ATOM 1055 C CA . ASN A 1 131 ? 0.609 9.962 -2.359 1.00 92.75 131 ASN A CA 1
ATOM 1056 C C . ASN A 1 131 ? -0.795 9.343 -2.304 1.00 92.75 131 ASN A C 1
ATOM 1058 O O . ASN A 1 131 ? -1.589 9.695 -1.432 1.00 92.75 131 ASN A O 1
ATOM 1062 N N . LEU A 1 132 ? -1.078 8.364 -3.170 1.00 94.75 132 LEU A N 1
ATOM 1063 C CA . LEU A 1 132 ? -2.343 7.631 -3.142 1.00 94.75 132 LEU A CA 1
ATOM 1064 C C . LEU A 1 132 ? -2.558 6.916 -1.801 1.00 94.75 132 LEU A C 1
ATOM 1066 O O . LEU A 1 132 ? -3.672 6.950 -1.268 1.00 94.75 132 LEU A O 1
ATOM 1070 N N . TRP A 1 133 ? -1.510 6.313 -1.230 1.00 95.62 133 TRP A N 1
ATOM 1071 C CA . TRP A 1 133 ? -1.578 5.687 0.091 1.00 95.62 133 TRP A CA 1
ATOM 1072 C C . TRP A 1 133 ? -1.744 6.694 1.227 1.00 95.62 133 TRP A C 1
ATOM 1074 O O . TRP A 1 133 ? -2.522 6.425 2.141 1.00 95.62 133 TRP A O 1
ATOM 1084 N N . LEU A 1 134 ? -1.094 7.861 1.157 1.00 94.25 134 LEU A N 1
ATOM 1085 C CA . LEU A 1 134 ? -1.294 8.930 2.140 1.00 94.25 134 LEU A CA 1
ATOM 1086 C C . LEU A 1 134 ? -2.755 9.372 2.220 1.00 94.25 134 LEU A C 1
ATOM 1088 O O . LEU A 1 134 ? -3.336 9.383 3.302 1.00 94.25 134 LEU A O 1
ATOM 1092 N N . GLU A 1 135 ? -3.351 9.689 1.074 1.00 93.12 135 GLU A N 1
ATOM 1093 C CA . GLU A 1 135 ? -4.757 10.095 0.990 1.00 93.12 135 GLU A CA 1
ATOM 1094 C C . GLU A 1 135 ? -5.692 8.979 1.485 1.00 93.12 135 GLU A C 1
ATOM 1096 O O . GLU A 1 135 ? -6.668 9.231 2.185 1.00 93.12 135 GLU A O 1
ATOM 1101 N N . THR A 1 136 ? -5.368 7.718 1.187 1.00 95.19 136 THR A N 1
ATOM 1102 C CA . THR A 1 136 ? -6.164 6.560 1.633 1.00 95.19 136 THR A CA 1
ATOM 1103 C C . THR A 1 136 ? -6.101 6.362 3.147 1.00 95.19 136 THR A C 1
ATOM 1105 O O . THR A 1 136 ? -7.110 6.028 3.767 1.00 95.19 136 THR A O 1
ATOM 1108 N N . LEU A 1 137 ? -4.935 6.572 3.764 1.00 95.44 137 LEU A N 1
ATOM 1109 C CA . LEU A 1 137 ? -4.774 6.522 5.219 1.00 95.44 137 LEU A CA 1
ATOM 1110 C C . LEU A 1 137 ? -5.524 7.666 5.905 1.00 95.44 137 LEU A C 1
ATOM 1112 O O . LEU A 1 137 ? -6.173 7.455 6.926 1.00 95.44 137 LEU A O 1
ATOM 1116 N N . GLU A 1 138 ? -5.488 8.867 5.335 1.00 93.19 138 GLU A N 1
ATOM 1117 C CA . GLU A 1 138 ? -6.294 9.976 5.838 1.00 93.19 138 GLU A CA 1
ATOM 1118 C C . GLU A 1 138 ? -7.797 9.651 5.785 1.00 93.19 138 GLU A C 1
ATOM 1120 O O . GLU A 1 138 ? -8.504 9.813 6.787 1.00 93.19 138 GLU A O 1
ATOM 1125 N N . GLU A 1 139 ? -8.284 9.150 4.646 1.00 93.50 139 GLU A N 1
ATOM 1126 C CA . GLU A 1 139 ? -9.680 8.738 4.473 1.00 93.50 139 GLU A CA 1
ATOM 1127 C C . GLU A 1 139 ? -10.073 7.610 5.437 1.00 93.50 139 GLU A C 1
ATOM 1129 O O . GLU A 1 139 ? -11.184 7.633 5.981 1.00 93.50 139 GLU A O 1
ATOM 1134 N N . LEU A 1 140 ? -9.169 6.651 5.685 1.00 95.12 140 LEU A N 1
ATOM 1135 C CA . LEU A 1 140 ? -9.353 5.581 6.666 1.00 95.12 140 LEU A CA 1
ATOM 1136 C C . LEU A 1 140 ? -9.685 6.158 8.042 1.00 95.12 140 LEU A C 1
ATOM 1138 O O . LEU A 1 140 ? -10.652 5.717 8.666 1.00 95.12 140 LEU A O 1
ATOM 1142 N N . PHE A 1 141 ? -8.930 7.150 8.507 1.00 94.31 141 PHE A N 1
ATOM 1143 C CA . PHE A 1 141 ? -9.135 7.719 9.836 1.00 94.31 141 PHE A CA 1
ATOM 1144 C C . PHE A 1 141 ? -10.282 8.736 9.905 1.00 94.31 141 PHE A C 1
ATOM 1146 O O . PHE A 1 141 ? -10.921 8.839 10.948 1.00 94.31 141 PHE A O 1
ATOM 1153 N N . SER A 1 142 ? -10.575 9.448 8.814 1.00 90.31 142 SER A N 1
ATOM 1154 C CA . SER A 1 142 ? -11.492 10.603 8.834 1.00 90.31 142 SER A CA 1
ATOM 1155 C C . SER A 1 142 ? -12.921 10.290 8.392 1.00 90.31 142 SER A C 1
ATOM 1157 O O . SER A 1 142 ? -13.861 10.983 8.780 1.00 90.31 142 SER A O 1
ATOM 1159 N N . THR A 1 143 ? -13.114 9.276 7.549 1.00 85.62 143 THR A N 1
ATOM 1160 C CA . THR A 1 143 ? -14.428 8.998 6.947 1.00 85.62 143 THR A CA 1
ATOM 1161 C C . THR A 1 143 ? -15.215 8.032 7.826 1.00 85.62 143 THR A C 1
ATOM 1163 O O . THR A 1 143 ? -14.620 7.081 8.303 1.00 85.62 143 THR A O 1
ATOM 1166 N N . PRO A 1 144 ? -16.530 8.186 8.043 1.00 76.12 144 PRO A N 1
ATOM 1167 C CA . PRO A 1 144 ? -17.324 7.190 8.772 1.00 76.12 144 PRO A CA 1
ATOM 1168 C C . PRO A 1 144 ? -17.684 5.953 7.922 1.00 76.12 144 PRO A C 1
ATOM 1170 O O . PRO A 1 144 ? -17.638 4.835 8.426 1.00 76.12 144 PRO A O 1
ATOM 1173 N N . GLY A 1 145 ? -17.977 6.125 6.626 1.00 76.69 145 GLY A N 1
ATOM 1174 C CA . GLY A 1 145 ? -18.348 5.031 5.716 1.00 76.69 145 GLY A CA 1
ATOM 1175 C C . GLY A 1 145 ? -17.156 4.346 5.035 1.00 76.69 145 GLY A C 1
ATOM 1176 O O . GLY A 1 145 ? -16.239 5.010 4.554 1.00 76.69 145 GLY A O 1
ATOM 1177 N N . ARG A 1 146 ? -17.183 3.007 4.943 1.00 90.12 146 ARG A N 1
ATOM 1178 C CA . ARG A 1 146 ? -16.041 2.198 4.451 1.00 90.12 146 ARG A CA 1
ATOM 1179 C C . ARG A 1 146 ? -16.126 1.696 3.017 1.00 90.12 146 ARG A C 1
ATOM 1181 O O . ARG A 1 146 ? -15.104 1.314 2.458 1.00 90.12 146 ARG A O 1
ATOM 1188 N N . LYS A 1 147 ? -17.296 1.748 2.382 1.00 90.88 147 LYS A N 1
ATOM 1189 C CA . LYS A 1 147 ? -17.471 1.269 1.001 1.00 90.88 147 LYS A CA 1
ATOM 1190 C C . LYS A 1 147 ? -16.508 1.935 0.017 1.00 90.88 147 LYS A C 1
ATOM 1192 O O . LYS A 1 147 ? -15.833 1.255 -0.747 1.00 90.88 147 LYS A O 1
ATOM 1197 N N . GLN A 1 148 ? -16.418 3.265 0.075 1.00 90.50 148 GLN A N 1
ATOM 1198 C CA . GLN A 1 148 ? -15.526 4.035 -0.797 1.00 90.50 148 GLN A CA 1
ATOM 1199 C C . GLN A 1 148 ? -14.052 3.737 -0.521 1.00 90.50 148 GLN A C 1
ATOM 1201 O O . GLN A 1 148 ? -13.259 3.708 -1.453 1.00 90.50 148 GLN A O 1
ATOM 1206 N N . LEU A 1 149 ? -13.703 3.431 0.731 1.00 92.56 149 LEU A N 1
ATOM 1207 C CA . LEU A 1 149 ? -12.343 3.074 1.106 1.00 92.56 149 LEU A CA 1
ATOM 1208 C C . LEU A 1 149 ? -11.917 1.731 0.497 1.00 92.56 149 LEU A C 1
ATOM 1210 O O . LEU A 1 149 ? -10.828 1.645 -0.057 1.00 92.56 149 LEU A O 1
ATOM 1214 N N . PHE A 1 150 ? -12.780 0.708 0.517 1.00 94.38 150 PHE A N 1
ATOM 1215 C CA . PHE A 1 150 ? -12.488 -0.561 -0.167 1.00 94.38 150 PHE A CA 1
ATOM 1216 C C . PHE A 1 150 ? -12.313 -0.372 -1.678 1.00 94.38 150 PHE A C 1
ATOM 1218 O O . PHE A 1 150 ? -11.347 -0.881 -2.240 1.00 94.38 150 PHE A O 1
ATOM 1225 N N . ILE A 1 151 ? -13.191 0.414 -2.314 1.00 92.31 151 ILE A N 1
ATOM 1226 C CA . ILE A 1 151 ? -13.095 0.753 -3.746 1.00 92.31 151 ILE A CA 1
ATOM 1227 C C . ILE A 1 151 ? -11.794 1.512 -4.041 1.00 92.31 151 ILE A C 1
ATOM 1229 O O . ILE A 1 151 ? -11.155 1.298 -5.070 1.00 92.31 151 ILE A O 1
ATOM 1233 N N . ARG A 1 152 ? -11.389 2.424 -3.153 1.00 93.50 152 ARG A N 1
ATOM 1234 C CA . ARG A 1 152 ? -10.149 3.187 -3.297 1.00 93.50 152 ARG A CA 1
ATOM 1235 C C . ARG A 1 152 ? -8.922 2.283 -3.190 1.00 93.50 152 ARG A C 1
ATOM 1237 O O . ARG A 1 152 ? -8.057 2.360 -4.057 1.00 93.50 152 ARG A O 1
ATOM 1244 N N . ILE A 1 153 ? -8.872 1.407 -2.184 1.00 94.94 153 ILE A N 1
ATOM 1245 C CA . ILE A 1 153 ? -7.790 0.424 -2.023 1.00 94.94 153 ILE A CA 1
ATOM 1246 C C . ILE A 1 153 ? -7.709 -0.474 -3.264 1.00 94.94 153 ILE A C 1
ATOM 1248 O O . ILE A 1 153 ? -6.625 -0.640 -3.814 1.00 94.94 153 ILE A O 1
ATOM 1252 N N . GLU A 1 154 ? -8.842 -0.985 -3.756 1.00 94.25 154 GLU A N 1
ATOM 1253 C CA . GLU A 1 154 ? -8.912 -1.786 -4.985 1.00 94.25 154 GLU A CA 1
ATOM 1254 C C . GLU A 1 154 ? -8.311 -1.046 -6.188 1.00 94.25 154 GLU A C 1
ATOM 1256 O O . GLU A 1 154 ? -7.465 -1.596 -6.884 1.00 94.25 154 GLU A O 1
ATOM 1261 N N . LYS A 1 155 ? -8.679 0.221 -6.408 1.00 92.94 155 LYS A N 1
ATOM 1262 C CA . LYS A 1 155 ? -8.136 1.021 -7.519 1.00 92.94 155 LYS A CA 1
ATOM 1263 C C . LYS A 1 155 ? -6.628 1.223 -7.421 1.00 92.94 155 LYS A C 1
ATOM 1265 O O . LYS A 1 155 ? -5.944 1.173 -8.441 1.00 92.94 155 LYS A O 1
ATOM 1270 N N . ILE A 1 156 ? -6.107 1.457 -6.216 1.00 94.69 156 ILE A N 1
ATOM 1271 C CA . ILE A 1 156 ? -4.660 1.597 -6.005 1.00 94.69 156 ILE A CA 1
ATOM 1272 C C . ILE A 1 156 ? -3.961 0.261 -6.259 1.00 94.69 156 ILE A C 1
ATOM 1274 O O . ILE A 1 156 ? -2.889 0.249 -6.861 1.00 94.69 156 ILE A O 1
ATOM 1278 N N . LEU A 1 157 ? -4.564 -0.859 -5.856 1.00 93.94 157 LEU A N 1
ATOM 1279 C CA . LEU A 1 157 ? -4.043 -2.196 -6.138 1.00 93.94 157 LEU A CA 1
ATOM 1280 C C . LEU A 1 157 ? -4.047 -2.498 -7.637 1.00 93.94 157 LEU A C 1
ATOM 1282 O O . LEU A 1 157 ? -3.011 -2.908 -8.142 1.00 93.94 157 LEU A O 1
ATOM 1286 N N . ALA A 1 158 ? -5.134 -2.221 -8.358 1.00 91.88 158 ALA A N 1
ATOM 1287 C CA . ALA A 1 158 ? -5.207 -2.401 -9.809 1.00 91.88 158 ALA A CA 1
ATOM 1288 C C . ALA A 1 158 ? -4.143 -1.558 -10.533 1.00 91.88 158 ALA A C 1
ATOM 1290 O O . ALA A 1 158 ? -3.374 -2.074 -11.346 1.00 91.88 158 ALA A O 1
ATOM 1291 N N . PHE A 1 159 ? -4.011 -0.280 -10.152 1.00 90.62 159 PHE A N 1
ATOM 1292 C CA . PHE A 1 159 ? -2.936 0.590 -10.631 1.00 90.62 159 PHE A CA 1
ATOM 1293 C C . PHE A 1 159 ? -1.547 0.007 -10.333 1.00 90.62 159 PHE A C 1
ATOM 1295 O O . PHE A 1 159 ? -0.710 -0.075 -11.229 1.00 90.62 159 PHE A O 1
ATOM 1302 N N . SER A 1 160 ? -1.307 -0.434 -9.094 1.00 90.94 160 SER A N 1
ATOM 1303 C CA . SER A 1 160 ? -0.016 -0.990 -8.673 1.00 90.94 160 SER A CA 1
ATOM 1304 C C . SER A 1 160 ? 0.313 -2.261 -9.446 1.00 90.94 160 SER A C 1
ATOM 1306 O O . SER A 1 160 ? 1.415 -2.372 -9.972 1.00 90.94 160 SER A O 1
ATOM 1308 N N . ILE A 1 161 ? -0.645 -3.186 -9.57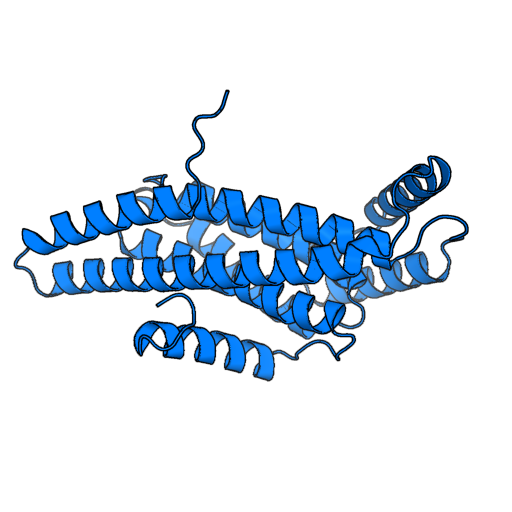0 1.00 90.19 161 ILE A N 1
ATOM 1309 C CA . ILE A 1 161 ? -0.505 -4.456 -10.289 1.00 90.19 161 ILE A CA 1
ATOM 1310 C C . ILE A 1 161 ? -0.153 -4.208 -11.755 1.00 90.19 161 ILE A C 1
ATOM 1312 O O . ILE A 1 161 ? 0.820 -4.775 -12.254 1.00 90.19 161 ILE A O 1
ATOM 1316 N N . GLY A 1 162 ? -0.870 -3.297 -12.416 1.00 87.06 162 GLY A N 1
ATOM 1317 C CA . GLY A 1 162 ? -0.572 -2.898 -13.791 1.00 87.06 162 GLY A CA 1
ATOM 1318 C C . GLY A 1 162 ? 0.825 -2.293 -13.959 1.00 87.06 162 GLY A C 1
ATOM 1319 O O . GLY A 1 162 ? 1.318 -2.177 -15.075 1.00 87.06 162 GLY A O 1
ATOM 1320 N N . LYS A 1 163 ? 1.507 -1.920 -12.877 1.00 87.75 163 LYS A N 1
ATOM 1321 C CA . LYS A 1 163 ? 2.845 -1.324 -12.909 1.00 87.75 163 LYS A CA 1
ATOM 1322 C C . LYS A 1 163 ? 3.922 -2.220 -12.282 1.00 87.75 163 LYS A C 1
ATOM 1324 O O . LYS A 1 163 ? 5.096 -1.893 -12.412 1.00 87.75 163 LYS A O 1
ATOM 1329 N N . ILE A 1 164 ? 3.574 -3.381 -11.710 1.00 86.31 164 ILE A N 1
ATOM 1330 C CA . ILE A 1 164 ? 4.536 -4.354 -11.152 1.00 86.31 164 ILE A CA 1
ATOM 1331 C C . ILE A 1 164 ? 5.638 -4.762 -12.145 1.00 86.31 164 ILE A C 1
ATOM 1333 O O . ILE A 1 164 ? 6.777 -4.890 -11.698 1.00 86.31 164 ILE A O 1
ATOM 1337 N N . PRO A 1 165 ? 5.392 -4.938 -13.461 1.00 86.94 165 PRO A N 1
ATOM 1338 C CA . PRO A 1 165 ? 6.466 -5.322 -14.380 1.00 86.94 165 PRO A CA 1
ATOM 1339 C C . PRO A 1 165 ? 7.647 -4.340 -14.427 1.00 86.94 165 PRO A C 1
ATOM 1341 O O . PRO A 1 165 ? 8.755 -4.740 -14.775 1.00 86.94 165 PRO A O 1
ATOM 1344 N N . LEU A 1 166 ? 7.455 -3.080 -14.007 1.00 85.50 166 LEU A N 1
ATOM 1345 C CA . LEU A 1 166 ? 8.549 -2.117 -13.824 1.00 85.50 166 LEU A CA 1
ATOM 1346 C C . LEU A 1 166 ? 9.584 -2.574 -12.793 1.00 85.50 166 LEU A C 1
ATOM 1348 O O . LEU A 1 166 ? 10.712 -2.094 -12.818 1.00 85.50 166 LEU A O 1
ATOM 1352 N N . LEU A 1 167 ? 9.207 -3.458 -11.874 1.00 84.25 167 LEU A N 1
ATOM 1353 C CA . LEU A 1 167 ? 10.032 -3.906 -10.756 1.00 84.25 167 LEU A CA 1
ATOM 1354 C C . LEU A 1 167 ? 10.896 -5.130 -11.112 1.00 84.25 167 LEU A C 1
ATOM 1356 O O . LEU A 1 167 ? 11.761 -5.503 -10.323 1.00 84.25 167 LEU A O 1
ATOM 1360 N N . GLY A 1 168 ? 10.693 -5.741 -12.286 1.00 83.44 168 GLY A N 1
ATOM 1361 C CA . GLY A 1 168 ? 11.359 -6.978 -12.707 1.00 83.44 168 GLY A CA 1
ATOM 1362 C C . GLY A 1 168 ? 10.480 -8.219 -12.523 1.00 83.44 168 GLY A C 1
ATOM 1363 O O . GLY A 1 168 ? 9.258 -8.144 -12.654 1.00 83.44 168 GLY A O 1
ATOM 1364 N N . ASP A 1 169 ? 11.092 -9.379 -12.262 1.00 82.62 169 ASP A N 1
ATOM 1365 C CA . ASP A 1 169 ? 10.355 -10.617 -11.971 1.00 82.62 169 ASP A CA 1
ATOM 1366 C C . ASP A 1 169 ? 9.758 -10.559 -10.558 1.00 82.62 169 ASP A C 1
ATOM 1368 O O . ASP A 1 169 ? 10.462 -10.647 -9.553 1.00 82.62 169 ASP A O 1
ATOM 1372 N N . ALA A 1 170 ? 8.450 -10.329 -10.502 1.00 86.31 170 ALA A N 1
ATOM 1373 C CA . ALA A 1 170 ? 7.727 -9.943 -9.297 1.00 86.31 170 ALA A CA 1
ATOM 1374 C C . ALA A 1 170 ? 6.397 -10.705 -9.162 1.00 86.31 170 ALA A C 1
ATOM 1376 O O . ALA A 1 170 ? 5.418 -10.178 -8.630 1.00 86.31 170 ALA A O 1
ATOM 1377 N N . ILE A 1 171 ? 6.338 -11.944 -9.666 1.00 90.81 171 ILE A N 1
ATOM 1378 C CA . ILE A 1 171 ? 5.115 -12.765 -9.663 1.00 90.81 171 ILE A CA 1
ATOM 1379 C C . ILE A 1 171 ? 4.542 -12.978 -8.254 1.00 90.81 171 ILE A C 1
ATOM 1381 O O . ILE A 1 171 ? 3.330 -12.945 -8.057 1.00 90.81 171 ILE A O 1
ATOM 1385 N N . ASP A 1 172 ? 5.401 -13.122 -7.248 1.00 92.12 172 ASP A N 1
ATOM 1386 C CA . ASP A 1 172 ? 4.954 -13.305 -5.866 1.00 92.12 172 ASP A CA 1
ATOM 1387 C C . ASP A 1 172 ? 4.369 -12.014 -5.275 1.00 92.12 172 ASP A C 1
ATOM 1389 O O . ASP A 1 172 ? 3.386 -12.053 -4.534 1.00 92.12 172 ASP A O 1
ATOM 1393 N N . VAL A 1 173 ? 4.916 -10.854 -5.656 1.00 92.38 173 VAL A N 1
ATOM 1394 C CA . VAL A 1 173 ? 4.346 -9.545 -5.302 1.00 92.38 173 VAL A CA 1
ATOM 1395 C C . VAL A 1 173 ? 2.959 -9.408 -5.928 1.00 92.38 173 VAL A C 1
ATOM 1397 O O . VAL A 1 173 ? 2.014 -9.016 -5.243 1.00 92.38 173 VAL A O 1
ATOM 1400 N N . TYR A 1 174 ? 2.821 -9.794 -7.202 1.00 93.69 174 TYR A N 1
ATOM 1401 C CA . TYR A 1 174 ? 1.537 -9.840 -7.897 1.00 93.69 174 TYR A CA 1
ATOM 1402 C C . TYR A 1 174 ? 0.513 -10.692 -7.141 1.00 93.69 174 TYR A C 1
ATOM 1404 O O . TYR A 1 174 ? -0.549 -10.179 -6.791 1.00 93.69 174 TYR A O 1
ATOM 1412 N N . ARG A 1 175 ? 0.842 -11.949 -6.815 1.00 93.81 175 ARG A N 1
ATOM 1413 C CA . ARG A 1 175 ? -0.071 -12.869 -6.112 1.00 93.81 175 ARG A CA 1
ATOM 1414 C C . ARG A 1 175 ? -0.560 -12.291 -4.790 1.00 93.81 175 ARG A C 1
ATOM 1416 O O . ARG A 1 175 ? -1.750 -12.363 -4.474 1.00 93.81 175 ARG A O 1
ATOM 1423 N N . MET A 1 176 ? 0.338 -11.666 -4.029 1.00 94.44 176 MET A N 1
ATOM 1424 C CA . MET A 1 176 ? -0.034 -11.037 -2.766 1.00 94.44 176 MET A CA 1
ATOM 1425 C C . MET A 1 176 ? -0.949 -9.826 -2.957 1.00 94.44 176 MET A C 1
ATOM 1427 O O . MET A 1 176 ? -1.930 -9.707 -2.222 1.00 94.44 176 MET A O 1
ATOM 1431 N N . LEU A 1 177 ? -0.672 -8.946 -3.925 1.00 94.50 177 LEU A N 1
ATOM 1432 C CA . LEU A 1 177 ? -1.537 -7.795 -4.207 1.00 94.50 177 LEU A CA 1
ATOM 1433 C C . LEU A 1 177 ? -2.901 -8.229 -4.760 1.00 94.50 177 LEU A C 1
ATOM 1435 O O . LEU A 1 177 ? -3.922 -7.717 -4.301 1.00 94.50 177 LEU A O 1
ATOM 1439 N N . ALA A 1 178 ? -2.937 -9.212 -5.662 1.00 93.81 178 ALA A N 1
ATOM 1440 C CA . ALA A 1 178 ? -4.168 -9.777 -6.210 1.00 93.81 178 ALA A CA 1
ATOM 1441 C C . ALA A 1 178 ? -5.045 -10.387 -5.105 1.00 93.81 178 ALA A C 1
ATOM 1443 O O . ALA A 1 178 ? -6.241 -10.118 -5.045 1.00 93.81 178 ALA A O 1
ATOM 1444 N N . SER A 1 179 ? -4.454 -11.112 -4.148 1.00 94.56 179 SER A N 1
ATOM 1445 C CA . SER A 1 179 ? -5.181 -11.637 -2.983 1.00 94.56 179 SER A CA 1
ATOM 1446 C C . SER A 1 179 ? -5.822 -10.531 -2.127 1.00 94.56 179 SER A C 1
ATOM 1448 O O . SER A 1 179 ? -6.967 -10.666 -1.678 1.00 94.56 179 SER A O 1
ATOM 1450 N N . VAL A 1 180 ? -5.111 -9.417 -1.905 1.00 95.25 180 VAL A N 1
ATOM 1451 C CA . VAL A 1 180 ? -5.667 -8.258 -1.185 1.00 95.25 180 VAL A CA 1
ATOM 1452 C C . VAL A 1 180 ? -6.792 -7.614 -1.998 1.00 95.25 180 VAL A C 1
ATOM 1454 O O . VAL A 1 180 ? -7.835 -7.292 -1.435 1.00 95.25 180 VAL A O 1
ATOM 1457 N N . MET A 1 181 ? -6.621 -7.491 -3.313 1.00 94.12 181 MET A N 1
ATOM 1458 C CA . MET A 1 181 ? -7.609 -6.904 -4.218 1.00 94.12 181 MET A CA 1
ATOM 1459 C C . MET A 1 181 ? -8.910 -7.710 -4.246 1.00 94.12 181 MET A C 1
ATOM 1461 O O . MET A 1 181 ? -9.977 -7.132 -4.046 1.00 94.12 181 MET A O 1
ATOM 1465 N N . THR A 1 182 ? -8.833 -9.038 -4.374 1.00 93.88 182 THR A N 1
ATOM 1466 C CA . THR A 1 182 ? -10.000 -9.930 -4.282 1.00 93.88 182 THR A CA 1
ATOM 1467 C C . THR A 1 182 ? -10.723 -9.755 -2.946 1.00 93.88 182 THR A C 1
ATOM 1469 O O . THR A 1 182 ? -11.945 -9.624 -2.910 1.00 93.88 182 THR A O 1
ATOM 1472 N N . SER A 1 183 ? -9.975 -9.647 -1.842 1.00 94.19 183 SER A N 1
ATOM 1473 C CA . SER A 1 183 ? -10.561 -9.393 -0.520 1.00 94.19 183 SER A CA 1
ATOM 1474 C C . SER A 1 183 ? -11.290 -8.041 -0.470 1.00 94.19 183 SER A C 1
ATOM 1476 O O . SER A 1 183 ? -12.391 -7.948 0.071 1.00 94.19 183 SER A O 1
ATOM 1478 N N . CYS A 1 184 ? -10.722 -6.983 -1.060 1.00 92.94 184 CYS A N 1
ATOM 1479 C CA . CYS A 1 184 ? -11.382 -5.679 -1.163 1.00 92.94 184 CYS A CA 1
ATOM 1480 C C . CYS A 1 184 ? -12.673 -5.752 -1.991 1.00 92.94 184 CYS A C 1
ATOM 1482 O O . CYS A 1 184 ? -13.696 -5.215 -1.560 1.00 92.94 184 CYS A O 1
ATOM 1484 N N . GLN A 1 185 ? -12.653 -6.451 -3.128 1.00 91.88 185 GLN A N 1
ATOM 1485 C CA . GLN A 1 185 ? -13.816 -6.635 -4.002 1.00 91.88 185 GLN A CA 1
ATOM 1486 C C . GLN A 1 185 ? -14.951 -7.392 -3.311 1.00 91.88 185 GLN A C 1
ATOM 1488 O O . GLN A 1 185 ? -16.116 -7.003 -3.419 1.00 91.88 185 GLN A O 1
ATOM 1493 N N . GLU A 1 186 ? -14.627 -8.454 -2.572 1.00 91.94 186 GLU A N 1
ATOM 1494 C CA . GLU A 1 186 ? -15.599 -9.197 -1.770 1.00 91.94 186 GLU A CA 1
ATOM 1495 C C . GLU A 1 186 ? -16.249 -8.293 -0.718 1.00 91.94 186 GLU A C 1
ATOM 1497 O O . GLU A 1 186 ? -17.476 -8.255 -0.603 1.00 91.94 186 GLU A O 1
ATOM 1502 N N . LYS A 1 187 ? -15.448 -7.503 0.007 1.00 91.69 187 LYS A N 1
ATOM 1503 C CA . LYS A 1 187 ? -15.959 -6.612 1.058 1.00 91.69 187 LYS A CA 1
ATOM 1504 C C . LYS A 1 187 ? -16.729 -5.418 0.519 1.00 91.69 187 LYS A C 1
ATOM 1506 O O . LYS A 1 187 ? -17.690 -5.003 1.160 1.00 91.69 187 LYS A O 1
ATOM 1511 N N . ALA A 1 188 ? -16.394 -4.906 -0.663 1.00 88.25 188 ALA A N 1
ATOM 1512 C CA . ALA A 1 188 ? -17.138 -3.828 -1.315 1.00 88.25 188 ALA A CA 1
ATOM 1513 C C . ALA A 1 188 ? -18.580 -4.227 -1.701 1.00 88.25 188 ALA A C 1
ATOM 1515 O O . ALA A 1 188 ? -19.427 -3.349 -1.897 1.00 88.25 188 ALA A O 1
ATOM 1516 N N . ARG A 1 189 ? -18.876 -5.535 -1.772 1.00 90.00 189 ARG A N 1
ATOM 1517 C CA . ARG A 1 189 ? -20.211 -6.101 -2.053 1.00 90.00 189 ARG A CA 1
ATOM 1518 C C . ARG A 1 189 ? -21.057 -6.353 -0.796 1.00 90.00 189 ARG A C 1
ATOM 1520 O O . ARG A 1 189 ? -22.194 -6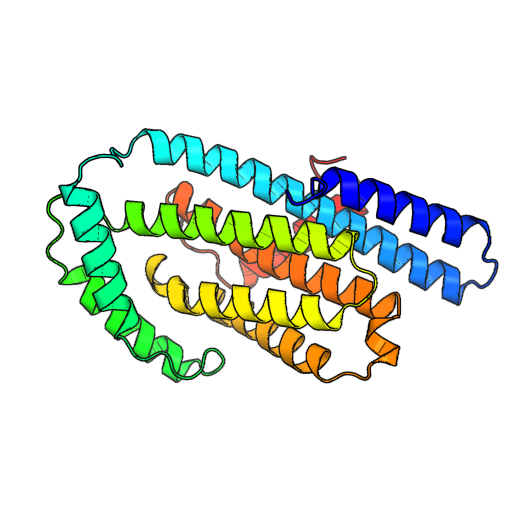.803 -0.922 1.00 90.00 189 ARG A O 1
ATOM 1527 N N . SER A 1 190 ? -20.525 -6.074 0.394 1.00 93.25 190 SER A N 1
ATOM 1528 C CA . SER A 1 190 ? -21.262 -6.170 1.660 1.00 93.25 190 SER A CA 1
ATOM 1529 C C . SER A 1 190 ? -22.418 -5.160 1.751 1.00 93.25 190 SER A C 1
ATOM 1531 O O . SER A 1 190 ? -22.536 -4.241 0.938 1.00 93.25 190 SER A O 1
ATOM 1533 N N . SER A 1 191 ? -23.287 -5.333 2.752 1.00 91.69 191 SER A N 1
ATOM 1534 C CA . SER A 1 191 ? -24.427 -4.440 2.995 1.00 91.69 191 SER A CA 1
ATOM 1535 C C . SER A 1 191 ? -23.997 -3.041 3.451 1.00 91.69 191 SER A C 1
ATOM 1537 O O . SER A 1 191 ? -22.926 -2.858 4.027 1.00 91.69 191 SER A O 1
ATOM 1539 N N . ASP A 1 192 ? -24.863 -2.045 3.253 1.00 90.94 192 ASP A N 1
ATOM 1540 C CA . ASP A 1 192 ? -24.580 -0.677 3.705 1.00 90.94 192 ASP A CA 1
ATOM 1541 C C . ASP A 1 192 ? -24.470 -0.573 5.239 1.00 90.94 192 ASP A C 1
ATOM 1543 O O . ASP A 1 192 ? -23.637 0.187 5.736 1.00 90.94 192 ASP A O 1
ATOM 1547 N N . ASP A 1 193 ? -25.214 -1.405 5.979 1.00 92.12 193 ASP A N 1
ATOM 1548 C CA . ASP A 1 193 ? -25.117 -1.513 7.442 1.00 92.12 193 ASP A CA 1
ATOM 1549 C C . ASP A 1 193 ? -23.730 -1.982 7.896 1.00 92.12 193 ASP A C 1
ATOM 1551 O O . ASP A 1 193 ? -23.185 -1.461 8.868 1.00 92.12 193 ASP A O 1
ATOM 1555 N N . TYR A 1 194 ? -23.127 -2.933 7.171 1.00 92.75 194 TYR A N 1
ATOM 1556 C CA . TYR A 1 194 ? -21.783 -3.423 7.472 1.00 92.75 194 TYR A CA 1
ATOM 1557 C C . TYR A 1 194 ? -20.752 -2.291 7.423 1.00 92.75 194 TYR A C 1
ATOM 1559 O O . TYR A 1 194 ? -19.904 -2.178 8.303 1.00 92.75 194 TYR A O 1
ATOM 1567 N N . PHE A 1 195 ? -20.853 -1.395 6.440 1.00 93.06 195 PHE A N 1
ATOM 1568 C CA . PHE A 1 195 ? -19.895 -0.300 6.275 1.00 93.06 195 PHE A CA 1
ATOM 1569 C C . PHE A 1 195 ? -19.960 0.776 7.364 1.00 93.06 195 PHE A C 1
ATOM 1571 O O . PHE A 1 195 ? -19.109 1.668 7.353 1.00 93.06 195 PHE A O 1
ATOM 1578 N N . GLN A 1 196 ? -20.937 0.703 8.272 1.00 91.19 196 GLN A N 1
ATOM 1579 C CA . GLN A 1 196 ? -21.038 1.561 9.454 1.00 91.19 196 GLN A CA 1
ATOM 1580 C C . GLN A 1 196 ? -20.452 0.907 10.715 1.00 91.19 196 GLN A C 1
ATOM 1582 O O . GLN A 1 196 ? -20.404 1.548 11.765 1.00 91.19 196 GLN A O 1
ATOM 1587 N N . THR A 1 197 ? -20.010 -0.355 10.653 1.00 93.25 197 THR A N 1
ATOM 1588 C CA . THR A 1 197 ? -19.517 -1.068 11.836 1.00 93.25 197 THR A CA 1
ATOM 1589 C C . THR A 1 197 ? -18.013 -0.904 12.056 1.00 93.25 197 THR A C 1
ATOM 1591 O O . THR A 1 197 ? -17.228 -0.626 11.141 1.00 93.25 197 THR A O 1
ATOM 1594 N N . LEU A 1 198 ? -17.586 -1.123 13.303 1.00 94.25 198 LEU A N 1
ATOM 1595 C CA . LEU A 1 198 ? -16.170 -1.155 13.666 1.00 94.25 198 LEU A CA 1
ATOM 1596 C C . LEU A 1 198 ? -15.446 -2.367 13.068 1.00 94.25 198 LEU A C 1
ATOM 1598 O O . LEU A 1 198 ? -14.256 -2.276 12.784 1.00 94.25 198 LEU A O 1
ATOM 1602 N N . GLU A 1 199 ? -16.146 -3.472 12.812 1.00 94.75 199 GLU A N 1
ATOM 1603 C CA . GLU A 1 199 ? -15.588 -4.619 12.094 1.00 94.75 199 GLU A CA 1
ATOM 1604 C C . GLU A 1 199 ? -15.182 -4.222 10.671 1.00 94.75 199 GLU A C 1
ATOM 1606 O O . GLU A 1 199 ? -14.056 -4.506 10.258 1.00 94.75 199 GLU A O 1
ATOM 1611 N N . SER A 1 200 ? -16.038 -3.481 9.956 1.00 95.38 200 SER A N 1
ATOM 1612 C CA . SER A 1 200 ? -15.683 -2.967 8.632 1.00 95.38 200 SER A CA 1
ATOM 1613 C C . SER A 1 200 ? -14.513 -1.992 8.675 1.00 95.38 200 SER A C 1
ATOM 1615 O O . SER A 1 200 ? -13.706 -1.985 7.744 1.00 95.38 200 SER A O 1
ATOM 1617 N N . TYR A 1 201 ? -14.399 -1.183 9.730 1.00 96.19 201 TYR A N 1
ATOM 1618 C CA . TYR A 1 201 ? -13.236 -0.323 9.935 1.00 96.19 201 TYR A CA 1
ATOM 1619 C C . TYR A 1 201 ? -11.952 -1.138 10.132 1.00 96.19 201 TYR A C 1
ATOM 1621 O O . TYR A 1 201 ? -10.966 -0.902 9.436 1.00 96.19 201 TYR A O 1
ATOM 1629 N N . THR A 1 202 ? -11.971 -2.121 11.036 1.00 96.56 202 THR A N 1
ATOM 1630 C CA . THR A 1 202 ? -10.827 -2.997 11.312 1.00 96.56 202 THR A CA 1
ATOM 1631 C C . THR A 1 202 ? -10.369 -3.739 10.060 1.00 96.56 202 THR A C 1
ATOM 1633 O O . THR A 1 202 ? -9.171 -3.812 9.795 1.00 96.56 202 THR A O 1
ATOM 1636 N N . GLU A 1 203 ? -11.293 -4.275 9.264 1.00 96.44 203 GLU A N 1
ATOM 1637 C CA . GLU A 1 203 ? -10.934 -4.962 8.023 1.00 96.44 203 GLU A CA 1
ATOM 1638 C C . GLU A 1 203 ? -10.329 -4.020 6.980 1.00 96.44 203 GLU A C 1
ATOM 1640 O O . GLU A 1 203 ? -9.321 -4.368 6.364 1.00 96.44 203 GLU A O 1
ATOM 1645 N N . ALA A 1 204 ? -10.898 -2.824 6.805 1.00 96.56 204 ALA A N 1
ATOM 1646 C CA . ALA A 1 204 ? -10.348 -1.840 5.881 1.00 96.56 204 ALA A CA 1
ATOM 1647 C C . ALA A 1 204 ? -8.942 -1.389 6.303 1.00 96.56 204 ALA A C 1
ATOM 1649 O O . ALA A 1 204 ? -8.047 -1.331 5.462 1.00 96.56 204 ALA A O 1
ATOM 1650 N N . ALA A 1 205 ? -8.727 -1.140 7.600 1.00 97.38 205 ALA A N 1
ATOM 1651 C CA . ALA A 1 205 ? -7.413 -0.822 8.152 1.00 97.38 205 ALA A CA 1
ATOM 1652 C C . ALA A 1 205 ? -6.406 -1.951 7.886 1.00 97.38 205 ALA A C 1
ATOM 1654 O O . ALA A 1 205 ? -5.331 -1.697 7.356 1.00 97.38 205 ALA A O 1
ATOM 1655 N N . ASN A 1 206 ? -6.778 -3.206 8.155 1.00 97.31 206 ASN A N 1
ATOM 1656 C CA . ASN A 1 206 ? -5.897 -4.356 7.942 1.00 97.31 206 ASN A CA 1
ATOM 1657 C C . ASN A 1 206 ? -5.526 -4.567 6.467 1.00 97.31 206 ASN A C 1
ATOM 1659 O O . ASN A 1 206 ? -4.369 -4.865 6.170 1.00 97.31 206 ASN A O 1
ATOM 1663 N N . LEU A 1 207 ? -6.486 -4.437 5.543 1.00 97.19 207 LEU A N 1
ATOM 1664 C CA . LEU A 1 207 ? -6.226 -4.577 4.106 1.00 97.19 207 LEU A CA 1
ATOM 1665 C C . LEU A 1 207 ? -5.371 -3.421 3.579 1.00 97.19 207 LEU A C 1
ATOM 1667 O O . LEU A 1 207 ? -4.422 -3.663 2.834 1.00 97.19 207 LEU A O 1
ATOM 1671 N N . CYS A 1 208 ? -5.656 -2.192 4.020 1.00 97.12 208 CYS A N 1
ATOM 1672 C CA . CYS A 1 208 ? -4.858 -1.011 3.699 1.00 97.12 208 CYS A CA 1
ATOM 1673 C C . CYS A 1 208 ? -3.410 -1.173 4.190 1.00 97.12 208 CYS A C 1
ATOM 1675 O O . CYS A 1 208 ? -2.477 -1.087 3.394 1.00 97.12 208 CYS A O 1
ATOM 1677 N N . SER A 1 209 ? -3.215 -1.515 5.469 1.00 98.06 209 SER A N 1
ATOM 1678 C CA . SER A 1 209 ? -1.890 -1.765 6.046 1.00 98.06 209 SER A CA 1
ATOM 1679 C C . SER A 1 209 ? -1.138 -2.863 5.308 1.00 98.06 209 SER A C 1
ATOM 1681 O O . SER A 1 209 ? 0.020 -2.678 4.947 1.00 98.06 209 SER A O 1
ATOM 1683 N N . LYS A 1 210 ? -1.793 -3.993 5.014 1.00 97.75 210 LYS A N 1
ATOM 1684 C CA . LYS A 1 210 ? -1.168 -5.092 4.272 1.00 97.75 210 LYS A CA 1
ATOM 1685 C C . LYS A 1 210 ? -0.707 -4.643 2.881 1.00 97.75 210 LYS A C 1
ATOM 1687 O O . LYS A 1 210 ? 0.422 -4.948 2.503 1.00 97.75 210 LYS A O 1
ATOM 1692 N N . ALA A 1 211 ? -1.541 -3.911 2.140 1.00 97.31 211 ALA A N 1
ATOM 1693 C CA . ALA A 1 211 ? -1.190 -3.390 0.818 1.00 97.31 211 ALA A CA 1
ATOM 1694 C C . ALA A 1 211 ? 0.004 -2.423 0.875 1.00 97.31 211 ALA A C 1
ATOM 1696 O O . ALA A 1 211 ? 0.956 -2.569 0.105 1.00 97.31 211 ALA A O 1
ATOM 1697 N N . ILE A 1 212 ? -0.012 -1.484 1.827 1.00 97.44 212 ILE A N 1
ATOM 1698 C CA . ILE A 1 212 ? 1.077 -0.521 2.015 1.00 97.44 212 ILE A CA 1
ATOM 1699 C C . ILE A 1 212 ? 2.367 -1.235 2.422 1.00 97.44 212 ILE A C 1
ATOM 1701 O O . ILE A 1 212 ? 3.422 -0.915 1.890 1.00 97.44 212 ILE A O 1
ATOM 1705 N N . LEU A 1 213 ? 2.316 -2.233 3.305 1.00 97.81 213 LEU A N 1
ATOM 1706 C CA . LEU A 1 213 ? 3.508 -2.983 3.710 1.00 97.81 213 LEU A CA 1
ATOM 1707 C C . LEU A 1 213 ? 4.107 -3.795 2.555 1.00 97.81 213 LEU A C 1
ATOM 1709 O O . LEU A 1 213 ? 5.329 -3.813 2.406 1.00 97.81 213 LEU A O 1
ATOM 1713 N N . ILE A 1 214 ? 3.280 -4.414 1.701 1.00 96.56 214 ILE A N 1
ATOM 1714 C CA . ILE A 1 214 ? 3.766 -5.071 0.473 1.00 96.56 214 ILE A CA 1
ATOM 1715 C C . ILE A 1 214 ? 4.489 -4.048 -0.404 1.00 96.56 214 ILE A C 1
ATOM 1717 O O . ILE A 1 214 ? 5.623 -4.292 -0.822 1.00 96.56 214 ILE A O 1
ATOM 1721 N N . PHE A 1 215 ? 3.874 -2.884 -0.632 1.00 95.06 215 PHE A N 1
ATOM 1722 C CA . PHE A 1 215 ? 4.503 -1.786 -1.361 1.00 95.06 215 PHE A CA 1
ATOM 1723 C C . PHE A 1 215 ? 5.826 -1.356 -0.711 1.00 95.06 215 PHE A C 1
ATOM 1725 O O . PHE A 1 215 ? 6.837 -1.228 -1.407 1.00 95.06 215 PHE A O 1
ATOM 1732 N N . CYS A 1 216 ? 5.855 -1.204 0.615 1.00 95.19 216 CYS A N 1
ATOM 1733 C CA . CYS A 1 216 ? 7.027 -0.740 1.339 1.00 95.19 216 CYS A CA 1
ATOM 1734 C C . CYS A 1 216 ? 8.198 -1.715 1.234 1.00 95.19 216 CYS A C 1
ATOM 1736 O O . CYS A 1 216 ? 9.299 -1.318 0.854 1.00 95.19 216 CYS A O 1
ATOM 1738 N N . PHE A 1 217 ? 7.969 -2.997 1.519 1.00 95.62 217 PHE A N 1
ATOM 1739 C CA . PHE A 1 217 ? 9.026 -4.007 1.493 1.00 95.62 217 PHE A CA 1
ATOM 1740 C C . PHE A 1 217 ? 9.535 -4.291 0.080 1.00 95.62 217 PHE A C 1
ATOM 1742 O O . PHE A 1 217 ? 10.733 -4.527 -0.095 1.00 95.62 217 PHE A O 1
ATOM 1749 N N . THR A 1 218 ? 8.650 -4.244 -0.917 1.00 94.12 218 THR A N 1
ATOM 1750 C CA . THR A 1 218 ? 9.019 -4.418 -2.328 1.00 94.12 218 THR A CA 1
ATOM 1751 C C . THR A 1 218 ? 9.866 -3.241 -2.805 1.00 94.12 218 THR A C 1
ATOM 1753 O O . THR A 1 218 ? 10.964 -3.428 -3.326 1.00 94.12 218 THR A O 1
ATOM 1756 N N . THR A 1 219 ? 9.414 -2.014 -2.549 1.00 92.00 219 THR A N 1
ATOM 1757 C CA . THR A 1 219 ? 10.150 -0.802 -2.926 1.00 92.00 219 THR A CA 1
ATOM 1758 C C . THR A 1 219 ? 11.488 -0.710 -2.197 1.00 92.00 219 THR A C 1
ATOM 1760 O O . THR A 1 219 ? 12.500 -0.359 -2.801 1.00 92.00 219 THR A O 1
ATOM 1763 N N . GLU A 1 220 ? 11.537 -1.032 -0.902 1.00 93.38 220 GLU A N 1
ATOM 1764 C CA . GLU A 1 220 ? 12.790 -1.012 -0.151 1.00 93.38 220 GLU A CA 1
ATOM 1765 C C . GLU A 1 220 ? 13.827 -1.960 -0.770 1.00 93.38 220 GLU A C 1
ATOM 1767 O O . GLU A 1 220 ? 15.000 -1.589 -0.879 1.00 93.38 220 GLU A O 1
ATOM 1772 N N . ALA A 1 221 ? 13.413 -3.159 -1.197 1.00 92.62 221 ALA A N 1
ATOM 1773 C CA . ALA A 1 221 ? 14.300 -4.098 -1.877 1.00 92.62 221 ALA A CA 1
ATOM 1774 C C . ALA A 1 221 ? 14.907 -3.470 -3.142 1.00 92.62 221 ALA A C 1
ATOM 1776 O O . ALA A 1 221 ? 16.132 -3.450 -3.275 1.00 92.62 221 ALA A O 1
ATOM 1777 N N . ILE A 1 222 ? 14.077 -2.844 -3.982 1.00 90.19 222 ILE A N 1
ATOM 1778 C CA . ILE A 1 222 ? 14.505 -2.163 -5.216 1.00 90.19 222 ILE A CA 1
ATOM 1779 C C . ILE A 1 222 ? 15.478 -1.024 -4.912 1.00 90.19 222 ILE A C 1
ATOM 1781 O O . ILE A 1 222 ? 16.591 -0.994 -5.434 1.00 90.19 222 ILE A O 1
ATOM 1785 N N . LEU A 1 223 ? 15.116 -0.113 -4.003 1.00 88.69 223 LEU A N 1
ATOM 1786 C CA . LEU A 1 223 ? 15.953 1.043 -3.655 1.00 88.69 223 LEU A CA 1
ATOM 1787 C C . LEU A 1 223 ? 17.314 0.630 -3.075 1.00 88.69 223 LEU A C 1
ATOM 1789 O O . LEU A 1 223 ? 18.303 1.370 -3.183 1.00 88.69 223 LEU A O 1
ATOM 1793 N N . ARG A 1 224 ? 17.383 -0.546 -2.444 1.00 90.75 224 ARG A N 1
ATOM 1794 C CA . ARG A 1 224 ? 18.615 -1.127 -1.898 1.00 90.75 224 ARG A CA 1
ATOM 1795 C C . ARG A 1 224 ? 19.353 -2.048 -2.875 1.00 90.75 224 ARG A C 1
ATOM 1797 O O . ARG A 1 224 ? 20.420 -2.524 -2.496 1.00 90.75 224 ARG A O 1
ATOM 1804 N N . GLY A 1 225 ? 18.837 -2.278 -4.083 1.00 88.94 225 GLY A N 1
ATOM 1805 C CA . GLY A 1 225 ? 19.429 -3.194 -5.062 1.00 88.94 225 GLY A CA 1
ATOM 1806 C C . GLY A 1 225 ? 19.434 -4.652 -4.593 1.00 88.94 225 GLY A C 1
ATOM 1807 O O . GLY A 1 225 ? 20.407 -5.366 -4.817 1.00 88.94 225 GLY A O 1
ATOM 1808 N N . ARG A 1 226 ? 18.397 -5.068 -3.859 1.00 91.50 226 ARG A N 1
ATOM 1809 C CA . ARG A 1 226 ? 18.194 -6.445 -3.387 1.00 91.50 226 ARG A CA 1
ATOM 1810 C C . ARG A 1 226 ? 17.156 -7.145 -4.255 1.00 91.50 226 ARG A C 1
ATOM 1812 O O . ARG A 1 226 ? 16.317 -6.489 -4.865 1.00 91.50 226 ARG A O 1
ATOM 1819 N N . GLU A 1 227 ? 17.189 -8.473 -4.246 1.00 91.38 227 GLU A N 1
ATOM 1820 C CA . GLU A 1 227 ? 16.137 -9.289 -4.853 1.00 91.38 227 GLU A CA 1
ATOM 1821 C C . GLU A 1 227 ? 14.769 -8.969 -4.243 1.00 91.38 227 GLU A C 1
ATOM 1823 O O . GLU A 1 227 ? 14.655 -8.657 -3.048 1.00 91.38 227 GLU A O 1
ATOM 1828 N N . LEU A 1 228 ? 13.733 -9.047 -5.078 1.00 91.81 228 LEU A N 1
ATOM 1829 C CA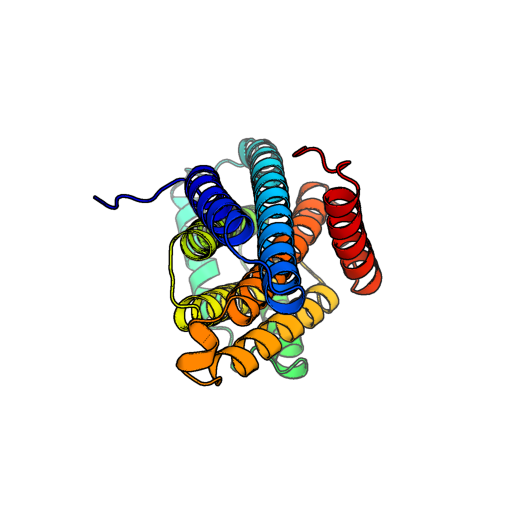 . LEU A 1 228 ? 12.366 -8.861 -4.623 1.00 91.81 228 LEU A CA 1
ATOM 1830 C C . LEU A 1 228 ? 11.983 -9.979 -3.648 1.00 91.81 228 LEU A C 1
ATOM 1832 O O . LEU A 1 228 ? 12.320 -11.144 -3.866 1.00 91.81 228 LEU A O 1
ATOM 1836 N N . PRO A 1 229 ? 11.296 -9.645 -2.547 1.00 92.06 229 PRO A N 1
ATOM 1837 C CA . PRO A 1 229 ? 10.906 -10.646 -1.575 1.00 92.06 229 PRO A CA 1
ATOM 1838 C C . PRO A 1 229 ? 9.801 -11.540 -2.153 1.00 92.06 229 PRO A C 1
ATOM 1840 O O . PRO A 1 229 ? 8.776 -11.045 -2.618 1.00 92.06 229 PRO A O 1
ATOM 1843 N N . GLY A 1 230 ? 9.990 -12.857 -2.070 1.00 94.00 230 GLY A N 1
ATOM 1844 C CA . GLY A 1 230 ? 8.928 -13.821 -2.362 1.00 94.00 230 GLY A CA 1
ATOM 1845 C C . GLY A 1 230 ? 7.808 -13.796 -1.313 1.00 94.00 230 GLY A C 1
ATOM 1846 O O . GLY A 1 230 ? 7.931 -13.174 -0.250 1.00 94.00 230 GLY A O 1
ATOM 1847 N N . GLU A 1 231 ? 6.728 -14.531 -1.578 1.00 94.19 231 GLU A N 1
ATOM 1848 C CA . GLU A 1 231 ? 5.494 -14.508 -0.773 1.00 94.19 231 GLU A CA 1
ATOM 1849 C C . GLU A 1 231 ? 5.732 -14.855 0.708 1.00 94.19 231 GLU A C 1
ATOM 1851 O O . GLU A 1 231 ? 5.196 -14.203 1.611 1.00 94.19 231 GLU A O 1
ATOM 1856 N N . ALA A 1 232 ? 6.579 -15.855 0.974 1.00 95.00 232 ALA A N 1
ATOM 1857 C CA . ALA A 1 232 ? 6.898 -16.287 2.332 1.00 95.00 232 ALA A CA 1
ATOM 1858 C C . ALA A 1 232 ? 7.611 -15.187 3.135 1.00 95.00 232 ALA A C 1
ATOM 1860 O O . ALA A 1 232 ? 7.235 -14.913 4.275 1.00 95.00 232 ALA A O 1
ATOM 1861 N N . LEU A 1 233 ? 8.597 -14.519 2.526 1.00 95.81 233 LEU A N 1
ATOM 1862 C CA . LEU A 1 233 ? 9.358 -13.452 3.175 1.00 95.81 233 LEU A CA 1
ATOM 1863 C C . LEU A 1 233 ? 8.500 -12.199 3.381 1.00 95.81 233 LEU A C 1
ATOM 1865 O O . LEU A 1 233 ? 8.576 -11.571 4.434 1.00 95.81 233 LEU A O 1
ATOM 1869 N N . LEU A 1 234 ? 7.663 -11.836 2.406 1.00 95.44 234 LEU A N 1
ATOM 1870 C CA . LEU A 1 234 ? 6.699 -10.745 2.569 1.00 95.44 234 LEU A CA 1
ATOM 1871 C C . LEU A 1 234 ? 5.730 -11.031 3.720 1.00 95.44 234 LEU A C 1
ATOM 1873 O O . LEU A 1 234 ? 5.529 -10.177 4.583 1.00 95.44 234 LEU A O 1
ATOM 1877 N N . SER A 1 235 ? 5.175 -12.241 3.774 1.00 96.69 235 SER A N 1
ATOM 1878 C CA . SER A 1 235 ? 4.262 -12.657 4.842 1.00 96.69 235 SER A CA 1
ATOM 1879 C C . SER A 1 235 ? 4.931 -12.636 6.218 1.00 96.69 235 SER A C 1
ATOM 1881 O O . SER A 1 235 ? 4.334 -12.161 7.186 1.00 96.69 235 SER A O 1
ATOM 1883 N N . GLU A 1 236 ? 6.181 -13.098 6.310 1.00 97.88 236 GLU A N 1
ATOM 1884 C CA . GLU A 1 236 ? 6.978 -13.032 7.536 1.00 97.88 236 GLU A CA 1
ATOM 1885 C C . GLU A 1 236 ? 7.200 -11.583 7.980 1.00 97.88 236 GLU A C 1
ATOM 1887 O O . GLU A 1 236 ? 6.926 -11.250 9.131 1.00 97.88 236 GLU A O 1
ATOM 1892 N N . LYS A 1 237 ? 7.630 -10.701 7.070 1.00 97.44 237 LYS A N 1
ATOM 1893 C CA . LYS A 1 237 ? 7.872 -9.285 7.376 1.00 97.44 237 LYS A CA 1
ATOM 1894 C C . LYS A 1 237 ? 6.608 -8.558 7.828 1.00 97.44 237 LYS A C 1
ATOM 1896 O O . LYS A 1 237 ? 6.656 -7.818 8.806 1.00 97.44 237 LYS A O 1
ATOM 1901 N N . ILE A 1 238 ? 5.475 -8.790 7.161 1.00 97.62 238 ILE A N 1
ATOM 1902 C CA . ILE A 1 238 ? 4.178 -8.206 7.543 1.00 97.62 238 ILE A CA 1
ATOM 1903 C C . ILE A 1 238 ? 3.776 -8.689 8.938 1.00 97.62 238 ILE A C 1
ATOM 1905 O O . ILE A 1 238 ? 3.396 -7.888 9.790 1.00 97.62 238 ILE A O 1
ATOM 1909 N N . LYS A 1 239 ? 3.916 -9.992 9.210 1.00 97.44 239 LYS A N 1
ATOM 1910 C CA . LYS A 1 239 ? 3.661 -10.547 10.542 1.00 97.44 239 LYS A CA 1
ATOM 1911 C C . LYS A 1 239 ? 4.597 -9.942 11.592 1.00 97.44 239 LYS A C 1
ATOM 1913 O O . LYS A 1 239 ? 4.136 -9.599 12.674 1.00 97.44 239 LYS A O 1
ATOM 1918 N N . GLY A 1 240 ? 5.880 -9.787 11.269 1.00 97.75 240 GLY A N 1
ATOM 1919 C CA . GLY A 1 240 ? 6.878 -9.158 12.133 1.00 97.75 240 GLY A CA 1
ATOM 1920 C C . GLY A 1 240 ? 6.538 -7.706 12.470 1.00 97.75 240 GLY A C 1
ATOM 1921 O O . GLY A 1 240 ? 6.634 -7.326 13.634 1.00 97.75 240 GLY A O 1
ATOM 1922 N N . HIS A 1 241 ? 6.064 -6.927 11.492 1.00 97.88 241 HIS A N 1
ATOM 1923 C CA . HIS A 1 241 ? 5.542 -5.575 11.722 1.00 97.88 241 HIS A CA 1
ATOM 1924 C C . HIS A 1 241 ? 4.348 -5.600 12.687 1.00 97.88 241 HIS A C 1
ATOM 1926 O O . HIS A 1 241 ? 4.301 -4.836 13.644 1.00 97.88 241 HIS A O 1
ATOM 1932 N N . TYR A 1 242 ? 3.387 -6.505 12.483 1.00 97.38 242 TYR A N 1
ATOM 1933 C CA . TYR A 1 242 ? 2.193 -6.566 13.334 1.00 97.38 242 TYR A CA 1
ATOM 1934 C C . TYR A 1 242 ? 2.568 -6.938 14.773 1.00 97.38 242 TYR A C 1
ATOM 1936 O O . TYR A 1 242 ? 2.081 -6.318 15.716 1.00 97.38 242 TYR A O 1
ATOM 1944 N N . SER A 1 243 ? 3.470 -7.908 14.945 1.00 97.75 243 SER A N 1
ATOM 1945 C CA . SER A 1 243 ? 3.994 -8.279 16.259 1.00 97.75 243 SER A CA 1
ATOM 1946 C C . SER A 1 243 ? 4.725 -7.122 16.937 1.00 97.75 243 SER A C 1
ATOM 1948 O O . SER A 1 243 ? 4.474 -6.866 18.107 1.00 97.75 243 SER A O 1
ATOM 1950 N N . SER A 1 244 ? 5.578 -6.379 16.223 1.00 97.50 244 SER A N 1
ATOM 1951 C CA . SER A 1 244 ? 6.322 -5.274 16.839 1.00 97.50 244 SER A CA 1
ATOM 1952 C C . SER A 1 244 ? 5.418 -4.122 17.281 1.00 97.50 244 SER A C 1
ATOM 1954 O O . SER A 1 244 ? 5.698 -3.494 18.300 1.00 97.50 244 SER A O 1
ATOM 1956 N N . VAL A 1 245 ? 4.307 -3.877 16.580 1.00 97.38 245 VAL A N 1
ATOM 1957 C CA . VAL A 1 245 ? 3.264 -2.934 17.016 1.00 97.38 245 VAL A CA 1
ATOM 1958 C C . VAL A 1 245 ? 2.556 -3.437 18.273 1.00 97.38 245 VAL A C 1
ATOM 1960 O O . VAL A 1 245 ? 2.413 -2.684 19.232 1.00 97.38 245 VAL A O 1
ATOM 1963 N N . ILE A 1 246 ? 2.148 -4.709 18.295 1.00 95.62 246 ILE A N 1
ATOM 1964 C CA . ILE A 1 246 ? 1.477 -5.326 19.453 1.00 95.62 246 ILE A CA 1
ATOM 1965 C C . ILE A 1 246 ? 2.375 -5.291 20.697 1.00 95.62 246 ILE A C 1
ATOM 1967 O O . ILE A 1 246 ? 1.900 -4.980 21.789 1.00 95.62 246 ILE A O 1
ATOM 1971 N N . ASP A 1 247 ? 3.663 -5.576 20.522 1.00 95.69 247 ASP A N 1
ATOM 1972 C CA . ASP A 1 247 ? 4.651 -5.619 21.601 1.00 95.69 247 ASP A CA 1
ATOM 1973 C C . ASP A 1 247 ? 5.184 -4.222 21.980 1.00 95.69 247 ASP A C 1
ATOM 1975 O O . ASP A 1 247 ? 5.949 -4.098 22.936 1.00 95.69 247 ASP A O 1
ATOM 1979 N N . GLY A 1 248 ? 4.810 -3.166 21.243 1.00 93.81 248 GLY A N 1
ATOM 1980 C CA . GLY A 1 248 ? 5.275 -1.793 21.477 1.00 93.81 248 GLY A CA 1
ATOM 1981 C C . GLY A 1 248 ? 6.764 -1.577 21.183 1.00 93.81 248 GLY A C 1
ATOM 1982 O O . GLY A 1 248 ? 7.401 -0.739 21.809 1.00 93.81 248 GLY A O 1
ATOM 1983 N N . THR A 1 249 ? 7.338 -2.361 20.268 1.00 96.00 249 THR A N 1
ATOM 1984 C CA . THR A 1 249 ? 8.758 -2.301 19.870 1.00 96.00 249 THR A CA 1
ATOM 1985 C C . THR A 1 249 ? 8.976 -1.696 18.483 1.00 96.00 249 THR A C 1
ATOM 1987 O O . THR A 1 249 ? 10.118 -1.508 18.060 1.00 96.00 249 THR A O 1
ATOM 1990 N N . HIS A 1 250 ? 7.898 -1.407 17.749 1.00 96.50 250 HIS A N 1
ATOM 1991 C CA . HIS A 1 250 ? 7.979 -0.719 16.465 1.00 96.50 250 HIS A CA 1
ATOM 1992 C C . HIS A 1 250 ? 8.556 0.697 16.654 1.00 96.50 250 HIS A C 1
ATOM 1994 O O . HIS A 1 250 ? 8.076 1.386 17.545 1.00 96.50 250 HIS A O 1
ATOM 2000 N N . PRO A 1 251 ? 9.469 1.201 15.794 1.00 89.75 251 PRO A N 1
ATOM 2001 C CA . PRO A 1 251 ? 10.107 2.524 15.946 1.00 89.75 251 PRO A CA 1
ATOM 2002 C C . PRO A 1 251 ? 9.181 3.749 16.028 1.00 89.75 251 PRO A C 1
ATOM 2004 O O . PRO A 1 251 ? 9.653 4.860 16.245 1.00 89.75 251 PRO A O 1
ATOM 2007 N N . TYR A 1 252 ? 7.888 3.556 15.778 1.00 85.06 252 TYR A N 1
ATOM 2008 C CA . TYR A 1 252 ? 6.865 4.583 15.940 1.00 85.06 252 TYR A CA 1
ATOM 2009 C C . TYR A 1 252 ? 6.492 4.811 17.422 1.00 85.06 252 TYR A C 1
ATOM 2011 O O . TYR A 1 252 ? 6.101 5.925 17.771 1.00 85.06 252 TYR A O 1
ATOM 2019 N N . PHE A 1 253 ? 6.609 3.778 18.268 1.00 80.62 253 PHE A N 1
ATOM 2020 C CA . PHE A 1 253 ? 6.332 3.800 19.711 1.00 80.62 253 PHE A CA 1
ATOM 2021 C C . PHE A 1 253 ? 7.622 3.969 20.522 1.00 80.62 253 PHE A C 1
ATOM 2023 O O . PHE A 1 253 ? 7.544 4.626 21.586 1.00 80.62 253 PHE A O 1
#

Solvent-accessible surface area (backbone atoms only — not comparable to full-atom values): 13968 Å² total; per-residue (Å²): 136,81,89,74,59,55,42,70,56,24,39,51,53,42,51,50,50,48,52,53,54,51,73,74,62,83,53,68,69,58,48,50,48,45,52,48,31,50,52,27,50,51,47,37,52,46,45,48,51,53,50,53,54,47,50,55,54,48,53,65,59,51,70,79,54,86,82,81,50,70,63,22,51,52,46,50,52,52,49,50,61,56,56,70,68,57,72,74,91,47,84,79,41,66,68,51,44,53,52,36,38,52,53,47,50,53,48,66,74,68,53,86,71,84,64,45,55,70,67,56,55,50,51,51,52,48,54,53,52,50,51,56,49,48,55,49,48,21,45,64,37,66,48,79,65,38,52,65,53,31,53,49,54,32,52,52,40,51,55,47,56,77,48,42,55,78,78,47,93,45,67,42,52,45,54,55,47,34,54,52,32,54,52,26,55,58,57,52,68,52,59,76,73,50,28,68,36,58,65,42,50,26,52,51,32,49,53,51,33,52,53,51,48,53,52,45,56,42,48,50,20,56,80,68,75,45,74,68,59,46,54,69,57,46,52,49,53,54,50,49,52,52,48,25,51,76,71,58,68,33,95,83,104

Nearest PDB structures (foldseek):
  7n6g-assembly1_3U  TM=1.719E-01  e=4.014E-01  Chlamydomonas reinhardtii

pLDDT: mean 90.75, std 8.99, range [25.88, 98.31]

Foldseek 3Di:
DDPQDFLVVLLVVLLVVLVVVLVPDDDPVVNVLSVLLNLLSLLLVLLLVLLVVLVVLLVVLCVVADCPDPVQVVLLVVLVVVLVPQDQPDLLDLVSLVVSLVVNVVSQVPRDDDRYHLVVVVSVLSVVLSVLLRVLSSCLSNPQFCLVSLVSLLVSLSVVSSCCSSLPPCSQLSNQSSVLNVVSVVLNPDDRVCRNGSVSSSSSSLSSSLNSLSVSQQSVCSSVVHDGDGNVVSVVVSVVSSVCSVVVNRPVD

Organism: NCBI:txid3062598

Secondary structure (DSSP, 8-state):
---PPPHHHHHHHHHHHHHHHHHH---HHHHHHHHHHHHHHHHHHHHHHHHHHHHHHHHHHHTTS----HHHHHHHHHHHHHHTTS----TT-HHHHHHHHHHHHHHHHHS--SS--HHHHHHHHHHHHHHHHHHHHHHHHH-S--HHHHHHHHHHHHHHHHHGGGGSS-HHHHHHHHHHHHHHHHHHTS-TTGGGSHHHHHHHHHHHHHHHHHHHHHHHHHHTTPPPPPHHHHHHHHHHHHHHHHTT-STT-

Radius of gyration: 19.51 Å; Cα contacts (8 Å, |Δi|>4): 244; chains: 1; bounding box: 46×41×57 Å

Sequence (253 aa):
MSNFLSPAAAYLNRRNELLAERSVVQSPAVIQTINKALLASEIAMATFHDLEALKTLQQRKARLIEWHEPESLQELQSFELASNKLAFADETDEQVYLHYHQEFTRLAASFSWQHASLEMVQNDLFSTTFNLWLETLEELFSTPGRKQLFIRIEKILAFSIGKIPLLGDAIDVYRMLASVMTSCQEKARSSDDYFQTLESYTEAANLCSKAILIFCFTTEAILRGRELPGEALLSEKIKGHYSSVIDGTHPYF

=== Feature glossary ===
The record interleaves many kinds of information about one protein. Here is each kind framed as the question it answers.

Q: Are the domains correctly placed relative to each other?
A: Predicted aligned error is AlphaFold's pairwise confidence. Unlike pLDDT (per-residue), PAE is per-residue-pair and captures whether two parts of the structure are correctly placed relative to each other. Units are ångströms of expected positional error.

Q: Which residues are in helices, strands, or loops?
A: Eight-state secondary structure (DSSP): H is the canonical α-helix, G the tighter 3₁₀-helix, I the wider π-helix; E/B are β-structure, T and S are turns and bends, and '-' is everything else. DSSP derives these from the pattern of main-chain N–H···O=C hydrogen bonds, not from the sequence.

Q: What if only a Cα trace is available?
A: P-SEA three-state annotation labels each residue as helix, strand, or coil based purely on the geometry of the Cα trace. It serves as a fallback when the full backbone (and thus DSSP) is unavailable.

Q: What are the backbone torsion angles?
A: φ (phi) and ψ (psi) are the two rotatable backbone dihedrals per residue: φ is the C(i-1)–N–Cα–C torsion, ψ is the N–Cα–C–N(i+1) torsion, both in degrees on (−180°, 180°]. α-helical residues cluster near (−60°, −45°); β-strand residues near (−120°, +130°). A Ramachandran plot is simply a scatter of (φ, ψ) for every residue.

Q: What known structures does this most resemble?
A: Structural nearest neighbors (via Foldseek easy-search vs the PDB). Reported per hit: target PDB id, E-value, and alignment TM-score. A TM-score above ~0.5 is the conventional threshold for 'same fold'.

Q: What family and function is it annotated with?
A: Database cross-references. InterPro integrates a dozen domain/family signature databases into unified entries with residue-range hits. GO terms attach function/process/location labels with evidence codes. CATH codes position the fold in a four-level structural taxonomy. Organism is the NCBI-taxonomy species name.

Q: Which residues are buried vs exposed?
A: Solvent accessibility: the surface area of each residue that a 1.4 Å water probe can touch, in Å². When only backbone atoms are present the absolute values are lower than full-atom SASA (side chains contribute most of the area) and are flagged as backbone-only.

Q: What do the diagnostic plots show?
A: Three diagnostic plots accompany the record. The Cα contact map visualizes the tertiary structure as a 2D adjacency matrix (8 Å cutoff, sequence-local contacts suppressed). The Ramachandran plot shows the distribution of backbone (φ, ψ) torsions, with points in the α and β basins reflecting secondary structure content. The PAE plot shows AlphaFold's inter-residue confidence as a color matrix.

Q: What is the amino-acid chain?
A: The amino-acid sequence is the protein's primary structure: the linear order of residues from the N-terminus to the C-terminus, written in one-letter code. Everything else here — the 3D coordinates, the secondary structure, the domain annotations — is ultimately a consequence of this string.

Q: What do the rendered images show?
A: The six renders are orthographic views along the three Cartesian axes in both directions. Representation (cartoon, sticks, or surface) and color scheme (sequence-rainbow or by-chain) vary across proteins so the training set covers all the common visualization conventions.

Q: Where is each backbone atom in 3D?
A: The mmCIF table is the protein's shape written out atom by atom. For each backbone N, Cα, C, and carbonyl O, it records an (x, y, z) coordinate triple in Å plus the residue type, chain letter, and residue number.

Q: How mobile is each atom in the crystal?
A: For experimental (PDB) structures, the B-factor (temperatur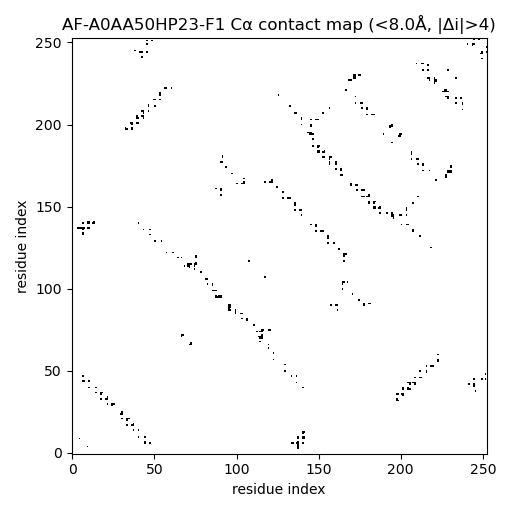e factor) quantifies the positional spread of each atom in the crystal — a combination of thermal vibration and static disorder — in units of Å². High B-factors mark flexible loops or poorly resolved regions; low B-factors mark the rigid, well-ordered core.

Q: How big and how compact is the whole molecule?
A: Three whole-structure scalars: the radius of gyration (RMS distance of Cα from centroid, in Å), the count of Cα–Cα contacts (pairs closer than 8 Å and separated by more than four residues in sequence — i.e. tertiary, not local, contacts), and the bounding-box dimensions. Together they distinguish compact globular folds from extended fibres or disordered chains.

Q: What does the local fold look like, residue by residue?
A: A 3Di character summarizes, for each residue, the relative orientation of the Cα frame of its nearest spatial neighbor. Because it encodes fold topology rather than chemistry, 3Di alignments detect remote structural similarity that sequence alignment misses.

Q: How confident is the AlphaFold model at each residue?
A: For AlphaFold models, the B-factor field carries pLDDT — the model's own estimate of local accuracy on a 0–100 scale. Regions with pLDDT<50 should be treated as essentially unmodeled; they often correspond to intrinsically disordered segments.